Protein AF-A0A075AMU7-F1 (afdb_monomer)

Secondary structure (DSSP, 8-state):
-----------PPP-----------------HHHHHHTTS-GGGGGGGS--HHHHHHHHHHHHHHHHHH-----HHHHHHHHHHHHHHHHHHHHHHHSPP-S--SS-HHHHHHHHHHHHHHHHHHHHHHTS-HHHHHHHHHTT-TT-SSPPPP--SSS--S--HHHHHHH--HHHHHHHHHHHHHHHHH--HHHHHHHHHHHHHHHHHHTTT-GGG--SSTT--

Sequence (224 aa):
MFKRLKSKKKNEDTPSQEMDTKNTPLQISFNYDDFYRDQIVPTLHFLYQPHTLTVLLVMLLAFLYVAVYRSSVDPVDNIKTGLVASSIVLVFIGSLHLPNGPFIRPHPAFWRFVMALNVVYQLFLVFLLFQDKHHSRAWLGYIDSSLGVRLPERSYAEFCDFTYVNIKSQMDIFVVAHALGWFAKALIIRDYWFCWILSIMFELMEYSLQHHLPNFAECWWDHV

Organism: Rozella allomycis (strain CSF55) (NCBI:txid988480)

Mean predicted aligned error: 12.73 Å

Solvent-accessible surface area (backbone atoms only — not comparable to full-atom values): 13916 Å² total; per-residue (Å²): 136,92,82,90,86,90,84,91,86,90,88,85,83,87,86,86,89,79,88,80,91,67,92,68,81,84,74,76,71,74,52,64,72,58,66,55,57,75,69,55,57,79,90,53,50,75,77,76,52,87,56,63,70,62,53,49,52,54,50,51,52,52,49,51,49,50,65,72,73,58,84,74,87,51,68,66,62,51,50,54,49,52,53,52,51,53,50,51,51,50,24,51,52,25,28,72,69,48,72,86,64,98,58,57,78,96,41,50,56,59,49,19,33,54,51,22,48,48,52,55,51,50,55,50,50,58,55,50,71,79,45,53,76,70,58,50,29,52,53,43,32,75,79,39,83,88,42,51,68,89,73,86,84,51,62,51,50,62,70,66,59,99,39,73,69,41,54,58,68,68,64,48,70,63,57,53,50,49,54,53,49,50,50,52,48,48,70,71,69,70,43,70,68,60,51,50,54,52,51,54,50,50,54,53,47,33,66,70,40,23,88,81,39,50,62,46,30,47,65,58,96,86,66,123

pLDDT: mean 79.57, std 18.64, range [27.16, 96.25]

Structure (mmCIF, N/CA/C/O backbone):
data_AF-A0A075AMU7-F1
#
_entry.id   AF-A0A075AMU7-F1
#
loop_
_atom_site.group_PDB
_atom_site.id
_atom_site.type_symbol
_atom_site.label_atom_id
_atom_site.label_alt_id
_atom_site.label_comp_id
_atom_site.label_asym_id
_atom_site.label_entity_id
_atom_site.label_seq_id
_atom_site.pdbx_PDB_ins_code
_atom_site.Cartn_x
_atom_site.Cartn_y
_atom_site.Cartn_z
_atom_site.occupancy
_atom_site.B_iso_or_equiv
_atom_site.auth_seq_id
_atom_site.auth_comp_id
_atom_site.auth_asym_id
_atom_site.auth_atom_id
_atom_site.pdbx_PDB_model_num
ATOM 1 N N . MET A 1 1 ? -61.661 44.425 62.836 1.00 32.72 1 MET A N 1
ATOM 2 C CA . MET A 1 1 ? -62.741 43.473 62.503 1.00 32.72 1 MET A CA 1
ATOM 3 C C . MET A 1 1 ? -62.612 43.152 61.008 1.00 32.72 1 MET A C 1
ATOM 5 O O . MET A 1 1 ? -62.756 44.073 60.225 1.00 32.72 1 MET A O 1
ATOM 9 N N . PHE A 1 2 ? -62.258 41.894 60.671 1.00 32.75 2 PHE A N 1
ATOM 10 C CA . PHE A 1 2 ? -62.038 41.270 59.331 1.00 32.75 2 PHE A CA 1
ATOM 11 C C . PHE A 1 2 ? -60.908 41.809 58.422 1.00 32.75 2 PHE A C 1
ATOM 13 O O . PHE A 1 2 ? -60.590 42.983 58.466 1.00 32.75 2 PHE A O 1
ATOM 20 N N . LYS A 1 3 ? -60.342 41.068 57.452 1.00 34.09 3 LYS A N 1
ATOM 21 C CA . LYS A 1 3 ? -59.677 39.740 57.344 1.00 34.09 3 LYS A CA 1
ATOM 22 C C . LYS A 1 3 ? -59.130 39.666 55.888 1.00 34.09 3 LYS A C 1
ATOM 24 O O . LYS A 1 3 ? -59.904 39.787 54.955 1.00 34.09 3 LYS A O 1
ATOM 29 N N . ARG A 1 4 ? -57.810 39.480 55.726 1.00 34.19 4 ARG A N 1
ATOM 30 C CA . ARG A 1 4 ? -57.052 38.682 54.716 1.00 34.19 4 ARG A CA 1
ATOM 31 C C . ARG A 1 4 ? -57.569 38.406 53.263 1.00 34.19 4 ARG A C 1
ATOM 33 O O . ARG A 1 4 ? -58.554 37.706 53.093 1.00 34.19 4 ARG A O 1
ATOM 40 N N . LEU A 1 5 ? -56.645 38.673 52.308 1.00 38.25 5 LEU A N 1
ATOM 41 C CA . LEU A 1 5 ? -56.036 37.798 51.251 1.00 38.25 5 LEU A CA 1
ATOM 42 C C . LEU A 1 5 ? -56.517 37.778 49.767 1.00 38.25 5 LEU A C 1
ATOM 44 O O . LEU A 1 5 ? -57.541 37.200 49.439 1.00 38.25 5 LEU A O 1
ATOM 48 N N . LYS A 1 6 ? -55.611 38.285 48.895 1.00 40.12 6 LYS A N 1
ATOM 49 C CA . LYS A 1 6 ? -55.040 37.794 47.597 1.00 40.12 6 LYS A CA 1
ATOM 50 C C . LYS A 1 6 ? -55.811 36.783 46.713 1.00 40.12 6 LYS A C 1
ATOM 52 O O . LYS A 1 6 ? -56.094 35.690 47.186 1.00 40.12 6 LYS A O 1
ATOM 57 N N . SER A 1 7 ? -55.780 36.995 45.375 1.00 35.28 7 SER A N 1
ATOM 58 C CA . SER A 1 7 ? -54.933 36.231 44.403 1.00 35.28 7 SER A CA 1
ATOM 59 C C . SER A 1 7 ? -55.417 36.214 42.921 1.00 35.28 7 SER A C 1
ATOM 61 O O . SER A 1 7 ? -56.542 35.802 42.679 1.00 35.28 7 SER A O 1
ATOM 63 N N . LYS A 1 8 ? -54.453 36.405 41.978 1.00 35.91 8 LYS A N 1
ATOM 64 C CA . LYS A 1 8 ? -54.292 35.819 40.598 1.00 35.91 8 LYS A CA 1
ATOM 65 C C . LYS A 1 8 ? -55.236 36.306 39.463 1.00 35.91 8 LYS A C 1
ATOM 67 O O . LYS A 1 8 ? -56.401 36.519 39.719 1.00 35.91 8 LYS A O 1
ATOM 72 N N . LYS A 1 9 ? -54.847 36.435 38.175 1.00 32.22 9 LYS A N 1
ATOM 73 C CA . LYS A 1 9 ? -53.614 36.140 37.398 1.00 32.22 9 LYS A CA 1
ATOM 74 C C . LYS A 1 9 ? -53.659 36.866 36.022 1.00 32.22 9 LYS A C 1
ATOM 76 O O . LYS A 1 9 ? -54.729 37.084 35.478 1.00 32.22 9 LYS A O 1
ATOM 81 N N . LYS A 1 10 ? -52.454 37.143 35.515 1.00 34.50 10 LYS A N 1
ATOM 82 C CA . LYS A 1 10 ? -51.934 37.727 34.253 1.00 34.50 10 LYS A CA 1
ATOM 83 C C . LYS A 1 10 ? -52.355 37.029 32.932 1.00 34.50 10 LYS A C 1
ATOM 85 O O . LYS A 1 10 ? -52.308 35.800 32.908 1.00 34.50 10 LYS A O 1
ATOM 90 N N . ASN A 1 11 ? -52.598 37.773 31.840 1.00 28.27 11 ASN A N 1
ATOM 91 C CA . ASN A 1 11 ? -51.656 37.996 30.711 1.00 28.27 11 ASN A CA 1
ATOM 92 C C . ASN A 1 11 ? -52.318 38.771 29.546 1.00 28.27 11 ASN A C 1
ATOM 94 O O . ASN A 1 11 ? -53.409 38.412 29.121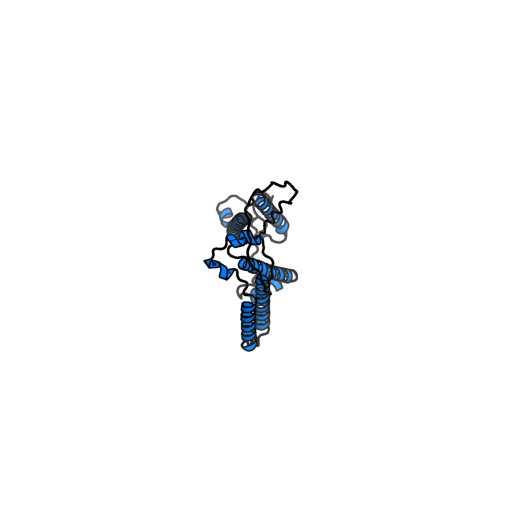 1.00 28.27 11 ASN A O 1
ATOM 98 N N . GLU A 1 12 ? -51.614 39.801 29.065 1.00 34.62 12 GLU A N 1
ATOM 99 C CA . GLU A 1 12 ? -51.978 40.762 28.011 1.00 34.62 12 GLU A CA 1
ATOM 100 C C . GLU A 1 12 ? -51.386 40.409 26.634 1.00 34.62 12 GLU A C 1
ATOM 102 O O . GLU A 1 12 ? -50.461 39.601 26.513 1.00 34.62 12 GLU A O 1
ATOM 107 N N . ASP A 1 13 ? -51.975 41.069 25.639 1.00 34.59 13 ASP A N 1
ATOM 108 C CA . ASP A 1 13 ? -51.902 40.940 24.186 1.00 34.59 13 ASP A CA 1
ATOM 109 C C . ASP A 1 13 ? -50.581 41.375 23.492 1.00 34.59 13 ASP A C 1
ATOM 111 O O . ASP A 1 13 ? -49.732 42.074 24.040 1.00 34.59 13 ASP A O 1
ATOM 115 N N . THR A 1 14 ? -50.454 40.931 22.233 1.00 34.25 14 THR A N 1
ATOM 116 C CA . THR A 1 14 ? -49.518 41.293 21.124 1.00 34.25 14 THR A CA 1
ATOM 117 C C . THR A 1 14 ? -49.637 42.808 20.763 1.00 34.25 14 THR A C 1
ATOM 119 O O . THR A 1 14 ? -50.644 43.365 21.198 1.00 34.25 14 THR A O 1
ATOM 122 N N . PRO A 1 15 ? -48.789 43.525 19.950 1.00 44.84 15 PRO A N 1
ATOM 123 C CA . PRO A 1 15 ? -48.066 43.090 18.730 1.00 44.84 15 PRO A CA 1
ATOM 124 C C . PRO A 1 15 ? -46.778 43.890 18.320 1.00 44.84 15 PRO A C 1
ATOM 126 O O . PRO A 1 15 ? -46.204 44.638 19.103 1.00 44.84 15 PRO A O 1
ATOM 129 N N . SER A 1 16 ? -46.380 43.746 17.040 1.00 27.16 16 SER A N 1
ATOM 130 C CA . SER A 1 16 ? -45.406 44.506 16.209 1.00 27.16 16 SER A CA 1
ATOM 131 C C . SER A 1 16 ? -43.902 44.235 16.390 1.00 27.16 16 SER A C 1
ATOM 133 O O . SER A 1 16 ? -43.256 44.767 17.284 1.00 27.16 16 SER A O 1
ATOM 135 N N . GLN A 1 17 ? -43.328 43.446 15.468 1.00 31.94 17 GLN A N 1
ATOM 136 C CA . GLN A 1 17 ? -41.878 43.328 15.280 1.00 31.94 17 GLN A CA 1
ATOM 137 C C . GLN A 1 17 ? -41.365 44.446 14.363 1.00 31.94 17 GLN A C 1
ATOM 139 O O . GLN A 1 17 ? -41.718 44.523 13.188 1.00 31.94 17 GLN A O 1
ATOM 144 N N . GLU A 1 18 ? -40.525 45.296 14.939 1.00 32.56 18 GLU A N 1
ATOM 145 C CA . GLU A 1 18 ? -39.712 46.320 14.292 1.00 32.56 18 GLU A CA 1
ATOM 146 C C . GLU A 1 18 ? -38.431 45.668 13.729 1.00 32.56 18 GLU A C 1
ATOM 148 O O . GLU A 1 18 ? -37.785 44.862 14.401 1.00 32.56 18 GLU A O 1
ATOM 153 N N . MET A 1 19 ? -38.087 45.964 12.472 1.00 37.22 19 MET A N 1
ATOM 154 C CA . MET A 1 19 ? -36.905 45.422 11.792 1.00 37.22 19 MET A CA 1
ATOM 155 C C . MET A 1 19 ? -35.667 46.251 12.167 1.00 37.22 19 MET A C 1
ATOM 157 O O . MET A 1 19 ? -35.407 47.284 11.555 1.00 37.22 19 MET A O 1
ATOM 161 N N . ASP A 1 20 ? -34.906 45.800 13.171 1.00 35.00 20 ASP A N 1
ATOM 162 C CA . ASP A 1 20 ? -33.619 46.401 13.559 1.00 35.00 20 ASP A CA 1
ATOM 163 C C . ASP A 1 20 ? -32.488 45.879 12.656 1.00 35.00 20 ASP A C 1
ATOM 165 O O . ASP A 1 20 ? -31.973 44.768 12.808 1.00 35.00 20 ASP A O 1
ATOM 169 N N . THR A 1 21 ? -32.098 46.695 11.679 1.00 43.38 21 THR A N 1
ATOM 170 C CA . THR A 1 21 ? -30.878 46.515 10.888 1.00 43.38 21 THR A CA 1
ATOM 171 C C . THR A 1 21 ? -29.651 46.870 11.728 1.00 43.38 21 THR A C 1
ATOM 173 O O . THR A 1 21 ? -29.109 47.972 11.613 1.00 43.38 21 THR A O 1
ATOM 176 N N . LYS A 1 22 ? -29.172 45.927 12.547 1.00 38.97 22 LYS A N 1
ATOM 177 C CA . LYS A 1 22 ? -27.852 46.007 13.189 1.00 38.97 22 LYS A CA 1
ATOM 178 C C . LYS A 1 22 ? -27.093 44.686 13.090 1.00 38.97 22 LYS A C 1
ATOM 180 O O . LYS A 1 22 ? -27.358 43.735 13.815 1.00 38.97 22 LYS A O 1
ATOM 185 N N . ASN A 1 23 ? -26.113 44.678 12.184 1.00 47.03 23 ASN A N 1
ATOM 186 C CA . ASN A 1 23 ? -24.828 43.970 12.256 1.00 47.03 23 ASN A CA 1
ATOM 187 C C . ASN A 1 23 ? -24.802 42.656 13.052 1.00 47.03 23 ASN A C 1
ATOM 189 O O . ASN A 1 23 ? -24.008 42.502 13.980 1.00 47.03 23 ASN A O 1
ATOM 193 N N . THR A 1 24 ? -25.612 41.679 12.655 1.00 39.12 24 THR A N 1
ATOM 194 C CA . THR A 1 24 ? -25.332 40.292 13.029 1.00 39.12 24 THR A CA 1
ATOM 195 C C . THR A 1 24 ? -24.385 39.753 11.962 1.00 39.12 24 THR A C 1
ATOM 197 O O . THR A 1 24 ? -24.774 39.737 10.791 1.00 39.12 24 THR A O 1
ATOM 200 N N . PRO A 1 25 ? -23.135 39.364 12.283 1.00 39.62 25 PRO A N 1
ATOM 201 C CA . PRO A 1 25 ? -22.338 38.645 11.308 1.00 39.62 25 PRO A CA 1
ATOM 202 C C . PRO A 1 25 ? -23.147 37.402 10.960 1.00 39.62 25 PRO A C 1
ATOM 204 O O . PRO A 1 25 ? -23.546 36.652 11.854 1.00 39.62 25 PRO A O 1
ATOM 207 N N . LEU A 1 26 ? -23.440 37.227 9.674 1.00 45.97 26 LEU A N 1
ATOM 208 C CA . LEU A 1 26 ? -24.007 36.005 9.134 1.00 45.97 26 LEU A CA 1
ATOM 209 C C . LEU A 1 26 ? -22.943 34.918 9.323 1.00 45.97 26 LEU A C 1
ATOM 211 O O . LEU A 1 26 ? -22.203 34.574 8.406 1.00 45.97 26 LEU A O 1
ATOM 215 N N . GLN A 1 27 ? -22.804 34.434 10.555 1.00 45.12 27 GLN A N 1
ATOM 216 C CA . GLN A 1 27 ? -22.050 33.244 10.878 1.00 45.12 27 GLN A CA 1
ATOM 217 C C . GLN A 1 27 ? -22.882 32.097 10.316 1.00 45.12 27 GLN A C 1
ATOM 219 O O . GLN A 1 27 ? -23.589 31.402 11.044 1.00 45.12 27 GLN A O 1
ATOM 224 N N . ILE A 1 28 ? -22.803 31.904 8.996 1.00 50.16 28 ILE A N 1
ATOM 225 C CA . ILE A 1 28 ? -22.964 30.582 8.406 1.00 50.16 28 ILE A CA 1
ATOM 226 C C . ILE A 1 28 ? -21.772 29.788 8.941 1.00 50.16 28 ILE A C 1
ATOM 228 O O . ILE A 1 28 ? -20.769 29.564 8.270 1.00 50.16 28 ILE A O 1
ATOM 232 N N . SER A 1 29 ? -21.870 29.404 10.210 1.00 48.69 29 SER A N 1
ATOM 233 C CA . SER A 1 29 ? -21.248 28.201 10.711 1.00 48.69 29 SER A CA 1
ATOM 234 C C . SER A 1 29 ? -21.904 27.091 9.904 1.00 48.69 29 SER A C 1
ATOM 236 O O . SER A 1 29 ? -22.958 26.572 10.269 1.00 48.69 29 SER A O 1
ATOM 238 N N . PHE A 1 30 ? -21.355 26.809 8.721 1.00 54.12 30 PHE A N 1
ATOM 239 C CA . PHE A 1 30 ? -21.656 25.573 8.026 1.00 54.12 30 PHE A CA 1
ATOM 240 C C . PHE A 1 30 ? -21.009 24.496 8.881 1.00 54.12 30 PHE A C 1
ATOM 242 O O . PHE A 1 30 ? -19.832 24.168 8.728 1.00 54.12 30 PHE A O 1
ATOM 249 N N . ASN A 1 31 ? -21.751 24.057 9.891 1.00 51.19 31 ASN A N 1
ATOM 250 C CA . ASN A 1 31 ? -21.307 23.036 10.804 1.00 51.19 31 ASN A CA 1
ATOM 251 C C . ASN A 1 31 ? -21.291 21.747 9.983 1.00 51.19 31 ASN A C 1
ATOM 253 O O . ASN A 1 31 ? -22.330 21.135 9.743 1.00 51.19 31 ASN A O 1
ATOM 257 N N . TYR A 1 32 ? -20.118 21.428 9.433 1.00 53.12 32 TYR A N 1
ATOM 258 C CA . TYR A 1 32 ? -19.899 20.312 8.517 1.00 53.12 32 TYR A CA 1
ATOM 259 C C . TYR A 1 32 ? -20.522 19.031 9.083 1.00 53.12 32 TYR A C 1
ATOM 261 O O . TYR A 1 32 ? -21.227 18.318 8.378 1.00 53.12 32 TYR A O 1
ATOM 269 N N . ASP A 1 33 ? -20.370 18.814 10.388 1.00 56.78 33 ASP A N 1
ATOM 270 C CA . ASP A 1 33 ? -20.920 17.666 11.103 1.00 56.78 33 ASP A CA 1
ATOM 271 C C . ASP A 1 33 ? -22.458 17.567 11.054 1.00 56.78 33 ASP A C 1
ATOM 273 O O . ASP A 1 33 ? -22.988 16.457 11.010 1.00 56.78 33 ASP A O 1
ATOM 277 N N . ASP A 1 34 ? -23.181 18.690 11.002 1.00 57.12 34 ASP A N 1
ATOM 278 C CA . ASP A 1 34 ? -24.653 18.724 10.986 1.00 57.12 34 ASP A CA 1
ATOM 279 C C . ASP A 1 34 ? -25.207 18.392 9.589 1.00 57.12 34 ASP A C 1
ATOM 281 O O . ASP A 1 34 ? -26.098 17.556 9.445 1.00 57.12 34 ASP A O 1
ATOM 285 N N . PHE A 1 35 ? -24.591 18.936 8.531 1.00 60.78 35 PHE A N 1
ATOM 286 C CA . PHE A 1 35 ? -24.976 18.646 7.143 1.00 60.78 35 PHE A CA 1
ATOM 287 C C . PHE A 1 35 ? -24.799 17.161 6.774 1.00 60.78 35 PHE A C 1
ATOM 289 O O . PHE A 1 35 ? -25.584 16.605 6.005 1.00 60.78 35 PHE A O 1
ATOM 296 N N . TYR A 1 36 ? -23.776 16.495 7.323 1.00 58.59 36 TYR A N 1
ATOM 297 C CA . TYR A 1 36 ? -23.569 15.060 7.099 1.00 58.59 36 TYR A CA 1
ATOM 298 C C . TYR A 1 36 ? -24.488 14.182 7.939 1.00 58.59 36 TYR A C 1
ATOM 300 O O . TYR A 1 36 ? -24.916 13.132 7.454 1.00 58.59 36 TYR A O 1
ATOM 308 N N . ARG A 1 37 ? -24.812 14.596 9.170 1.00 55.97 37 ARG A N 1
ATOM 309 C CA . ARG A 1 37 ? -25.730 13.864 10.048 1.00 55.97 37 ARG A CA 1
ATOM 310 C C . ARG A 1 37 ? -27.124 13.743 9.422 1.00 55.97 37 ARG A C 1
ATOM 312 O O . ARG A 1 37 ? -27.711 12.665 9.496 1.00 55.97 37 ARG A O 1
ATOM 319 N N . ASP A 1 38 ? -27.584 14.781 8.724 1.00 55.72 38 ASP A N 1
ATOM 320 C CA . ASP A 1 38 ? -28.877 14.798 8.024 1.00 55.72 38 ASP A CA 1
ATOM 321 C C . ASP A 1 38 ? -28.956 13.849 6.810 1.00 55.72 38 ASP A C 1
ATOM 323 O O . ASP A 1 38 ? -30.051 13.472 6.390 1.00 55.72 38 ASP A O 1
ATOM 327 N N . GLN A 1 39 ? -27.822 13.405 6.246 1.00 60.38 39 GLN A N 1
ATOM 328 C CA . GLN A 1 39 ? -27.802 12.468 5.108 1.00 60.38 39 GLN A CA 1
ATOM 329 C C . GLN A 1 39 ? -27.737 10.985 5.504 1.00 60.38 39 GLN A C 1
ATOM 331 O O . GLN A 1 39 ? -27.824 10.114 4.630 1.00 60.38 39 GLN A O 1
ATOM 336 N N . ILE A 1 40 ? -27.551 10.664 6.788 1.00 63.00 40 ILE A N 1
ATOM 337 C CA . ILE A 1 40 ? -27.426 9.273 7.235 1.00 63.00 40 ILE A CA 1
ATOM 338 C C . ILE A 1 40 ? -28.822 8.660 7.330 1.00 63.00 40 ILE A C 1
ATOM 340 O O . ILE A 1 40 ? -29.663 9.089 8.117 1.00 63.00 40 ILE A O 1
ATOM 344 N N . VAL A 1 41 ? -29.063 7.614 6.537 1.00 69.62 41 VAL A N 1
ATOM 345 C CA . VAL A 1 41 ? -30.320 6.859 6.569 1.00 69.62 41 VAL A CA 1
ATOM 346 C C . VAL A 1 41 ? -30.551 6.347 8.002 1.00 69.62 41 VAL A C 1
ATOM 348 O O . VAL A 1 41 ? -29.650 5.708 8.553 1.00 69.62 41 VAL A O 1
ATOM 351 N N . PRO A 1 42 ? -31.726 6.573 8.624 1.00 69.81 42 PRO A N 1
ATOM 352 C CA . PRO A 1 42 ? -31.952 6.248 10.036 1.00 69.81 42 PRO A CA 1
ATOM 353 C C . PRO A 1 42 ? -31.695 4.773 10.384 1.00 69.81 42 PRO A C 1
ATOM 355 O O . PRO A 1 42 ? -31.306 4.454 11.505 1.00 69.81 42 PRO A O 1
ATOM 358 N N . THR A 1 43 ? -31.840 3.871 9.410 1.00 71.81 43 THR A N 1
ATOM 359 C CA . THR A 1 43 ? -31.547 2.435 9.539 1.00 71.81 43 THR A CA 1
ATOM 360 C C . THR A 1 43 ? -30.063 2.120 9.753 1.00 71.81 43 THR A C 1
ATOM 362 O O . THR A 1 43 ? -29.744 1.063 10.288 1.00 71.81 43 THR A O 1
ATOM 365 N N . LEU A 1 44 ? -29.152 3.022 9.373 1.00 71.38 44 LEU A N 1
ATOM 366 C CA . LEU A 1 44 ? -27.701 2.859 9.502 1.00 71.38 44 LEU A CA 1
ATOM 367 C C . LEU A 1 44 ? -27.113 3.646 10.681 1.00 71.38 44 LEU A C 1
ATOM 369 O O . LEU A 1 44 ? -25.918 3.540 10.933 1.00 71.38 44 LEU A O 1
ATOM 373 N N . HIS A 1 45 ? -27.924 4.395 11.436 1.00 73.25 45 HIS A N 1
ATOM 374 C CA . HIS A 1 45 ? -27.459 5.239 12.544 1.00 73.25 45 HIS A CA 1
ATOM 375 C C . HIS A 1 45 ? -26.645 4.466 13.599 1.00 73.25 45 HIS A C 1
ATOM 377 O O . HIS A 1 45 ? -25.701 5.009 14.170 1.00 73.25 45 HIS A O 1
ATOM 383 N N . PHE A 1 46 ? -26.955 3.184 13.820 1.00 73.25 46 PHE A N 1
ATOM 384 C CA . PHE A 1 46 ? -26.208 2.332 14.748 1.00 73.25 46 PHE A CA 1
ATOM 385 C C . PHE A 1 46 ? -24.734 2.134 14.342 1.00 73.25 46 PHE A C 1
ATOM 387 O O . PHE A 1 46 ? -23.890 1.985 15.216 1.00 73.25 46 PHE A O 1
ATOM 394 N N . LEU A 1 47 ? -24.404 2.175 13.042 1.00 67.75 47 LEU A N 1
ATOM 395 C CA . LEU A 1 47 ? -23.026 2.020 12.548 1.00 67.75 47 LEU A CA 1
ATOM 396 C C . LEU A 1 47 ? -22.152 3.243 12.847 1.00 67.75 47 LEU A C 1
ATOM 398 O O . LEU A 1 47 ? -20.934 3.118 12.952 1.00 67.75 47 LEU A O 1
ATOM 402 N N . TYR A 1 48 ? -22.776 4.411 13.014 1.00 69.62 48 TYR A N 1
ATOM 403 C CA . TYR A 1 48 ? -22.096 5.679 13.278 1.00 69.62 48 TYR A CA 1
ATOM 404 C C . TYR A 1 48 ? -21.925 5.963 14.778 1.00 69.62 48 TYR A C 1
ATOM 406 O O . TYR A 1 48 ? -21.309 6.965 15.146 1.00 69.62 48 TYR A O 1
ATOM 414 N N . GLN A 1 49 ? -22.447 5.100 15.657 1.00 76.31 49 GLN A N 1
ATOM 415 C CA . GLN A 1 49 ? -22.254 5.228 17.098 1.00 76.31 49 GLN A CA 1
ATOM 416 C C . GLN A 1 49 ? -20.863 4.708 17.504 1.00 76.31 49 GLN A C 1
ATOM 418 O O . GLN A 1 49 ? -20.478 3.595 17.134 1.00 76.31 49 GLN A O 1
ATOM 423 N N . PRO A 1 50 ? -20.073 5.487 18.265 1.00 77.62 50 PRO A N 1
ATOM 424 C CA . PRO A 1 50 ? -18.739 5.072 18.670 1.00 77.62 50 PRO A CA 1
ATOM 425 C C . PRO A 1 50 ? -18.819 3.993 19.756 1.00 77.62 50 PRO A C 1
ATOM 427 O O . PRO A 1 50 ? -19.113 4.260 20.917 1.00 77.62 50 PRO A O 1
ATOM 430 N N . HIS A 1 51 ? -18.481 2.762 19.388 1.00 82.25 51 HIS A N 1
ATOM 431 C CA . HIS A 1 51 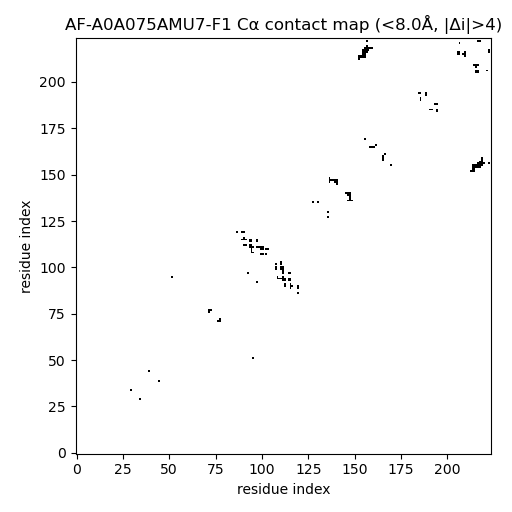? -18.446 1.609 20.291 1.00 82.25 51 HIS A CA 1
ATOM 432 C C . HIS A 1 51 ? -17.040 1.332 20.867 1.00 82.25 51 HIS A C 1
ATOM 434 O O . HIS A 1 51 ? -16.699 0.193 21.186 1.00 82.25 51 HIS A O 1
ATOM 440 N N . THR A 1 52 ? -16.214 2.371 21.027 1.00 83.69 52 THR A N 1
ATOM 441 C CA . THR A 1 52 ? -14.769 2.286 21.334 1.00 83.69 52 THR A CA 1
ATOM 442 C C . THR A 1 52 ? -14.432 1.371 22.515 1.00 83.69 52 THR A C 1
ATOM 444 O O . THR A 1 52 ? -13.578 0.498 22.381 1.00 83.69 52 THR A O 1
ATOM 447 N N . LEU A 1 53 ? -15.135 1.510 23.645 1.00 84.81 53 LEU A N 1
ATOM 448 C CA . LEU A 1 53 ? -14.904 0.702 24.850 1.00 84.81 53 LEU A CA 1
ATOM 449 C C . LEU A 1 53 ? -15.179 -0.790 24.612 1.00 84.81 53 LEU A C 1
ATOM 451 O O . LEU A 1 53 ? -14.391 -1.643 25.014 1.00 84.81 53 LEU A O 1
ATOM 455 N N . THR A 1 54 ? -16.295 -1.106 23.950 1.00 85.44 54 THR A N 1
ATOM 456 C CA . THR A 1 54 ? -16.685 -2.502 23.700 1.00 85.44 54 THR A CA 1
ATOM 457 C C . THR A 1 54 ? -15.699 -3.190 22.767 1.00 85.44 54 THR A C 1
ATOM 459 O O . THR A 1 54 ? -15.295 -4.321 23.026 1.00 85.44 54 THR A O 1
ATOM 462 N N . VAL A 1 55 ? -15.240 -2.487 21.728 1.00 84.12 55 VAL A N 1
ATOM 463 C CA . VAL A 1 55 ? -14.304 -3.064 20.767 1.00 84.12 55 VAL A CA 1
ATOM 464 C C . VAL A 1 55 ? -12.903 -3.194 21.375 1.00 84.12 55 VAL A C 1
ATOM 466 O O . VAL A 1 55 ? -12.246 -4.208 21.158 1.00 84.12 55 VAL A O 1
ATOM 469 N N . LEU A 1 56 ? -12.479 -2.247 22.221 1.00 86.44 56 LEU A N 1
ATOM 470 C CA . LEU A 1 56 ? -11.235 -2.364 22.989 1.00 86.44 56 LEU A CA 1
ATOM 471 C C . LEU A 1 56 ? -11.247 -3.593 23.911 1.00 86.44 56 LEU A C 1
ATOM 473 O O . LEU A 1 56 ? -10.262 -4.326 23.963 1.00 86.44 56 LEU A O 1
ATOM 477 N N . LEU A 1 57 ? -12.357 -3.838 24.613 1.00 89.38 57 LEU A N 1
ATOM 478 C CA . LEU A 1 57 ? -12.497 -4.992 25.502 1.00 89.38 57 LEU A CA 1
ATOM 479 C C . LEU A 1 57 ? -12.429 -6.312 24.725 1.00 89.38 57 LEU A C 1
ATOM 481 O O . LEU A 1 57 ? -11.685 -7.208 25.115 1.00 89.38 57 LEU A O 1
ATOM 485 N N . VAL A 1 58 ? -13.149 -6.418 23.603 1.00 90.06 58 VAL A N 1
ATOM 486 C CA . VAL A 1 58 ? -13.096 -7.603 22.729 1.00 90.06 58 VAL A CA 1
ATOM 487 C C . VAL A 1 58 ? -11.680 -7.831 22.202 1.00 90.06 58 VAL A C 1
ATOM 489 O O . VAL A 1 58 ? -11.183 -8.955 22.248 1.00 90.06 58 VAL A O 1
ATOM 492 N N . MET A 1 59 ? -11.005 -6.769 21.757 1.00 88.31 59 MET A N 1
ATOM 493 C CA . MET A 1 59 ? -9.627 -6.843 21.279 1.00 88.31 59 MET A CA 1
ATOM 494 C C . MET A 1 59 ? -8.678 -7.329 22.385 1.00 88.31 59 MET A C 1
ATOM 496 O O . MET A 1 59 ? -7.882 -8.236 22.154 1.00 88.31 59 MET A O 1
ATOM 500 N N . LEU A 1 60 ? -8.781 -6.778 23.597 1.00 89.56 60 LEU A N 1
ATOM 501 C CA . LEU A 1 60 ? -7.936 -7.163 24.728 1.00 89.56 60 LEU A CA 1
ATOM 502 C C . LEU A 1 60 ? -8.153 -8.628 25.132 1.00 89.56 60 LEU A C 1
ATOM 504 O O . LEU A 1 60 ? -7.181 -9.347 25.355 1.00 89.56 60 LEU A O 1
ATOM 508 N N . LEU A 1 61 ? -9.404 -9.097 25.158 1.00 92.56 61 LEU A N 1
ATOM 509 C CA . LEU A 1 61 ? -9.715 -10.506 25.406 1.00 92.56 61 LEU A CA 1
ATOM 510 C C . LEU A 1 61 ? -9.159 -11.423 24.308 1.00 92.56 61 LEU A C 1
ATOM 512 O O . LEU A 1 61 ? -8.608 -12.475 24.625 1.00 92.56 61 LEU A O 1
ATOM 516 N N . ALA A 1 62 ? -9.248 -11.022 23.037 1.00 89.00 62 ALA A N 1
ATOM 517 C CA . ALA A 1 62 ? -8.669 -11.775 21.926 1.00 89.00 62 ALA A CA 1
ATOM 518 C C . ALA A 1 62 ? -7.136 -11.871 22.037 1.00 89.00 62 ALA A C 1
ATOM 520 O O . ALA A 1 62 ? -6.573 -12.946 21.829 1.00 89.00 62 ALA A O 1
ATOM 521 N N . PHE A 1 63 ? -6.457 -10.789 22.432 1.00 87.94 63 PHE A N 1
ATOM 522 C CA . PHE A 1 63 ? -5.012 -10.813 22.678 1.00 87.94 63 PHE A CA 1
ATOM 523 C C . PHE A 1 63 ? -4.630 -11.690 23.864 1.00 87.94 63 PHE A C 1
ATOM 525 O O . PHE A 1 63 ? -3.689 -12.469 23.748 1.00 87.94 63 PHE A O 1
ATOM 532 N N . LEU A 1 64 ? -5.363 -11.607 24.978 1.00 90.38 64 LEU A N 1
ATOM 533 C CA . LEU A 1 64 ? -5.139 -12.482 26.130 1.00 90.38 64 LEU A CA 1
ATOM 534 C C . LEU A 1 64 ? -5.339 -13.954 25.760 1.00 90.38 64 LEU A C 1
ATOM 536 O O . LEU A 1 64 ? -4.534 -14.793 26.151 1.00 90.38 64 LEU A O 1
ATOM 540 N N . TYR A 1 65 ? -6.367 -14.262 24.965 1.00 91.44 65 TYR A N 1
ATOM 541 C CA . TYR A 1 65 ? -6.588 -15.608 24.450 1.00 91.44 65 TYR A CA 1
ATOM 542 C C . TYR A 1 65 ? -5.381 -16.092 23.637 1.00 91.44 65 TYR A C 1
ATOM 544 O O . TYR A 1 65 ? -4.801 -17.129 23.951 1.00 91.44 65 TYR A O 1
ATOM 552 N N . VAL A 1 66 ? -4.933 -15.323 22.641 1.00 88.88 66 VAL A N 1
ATOM 553 C CA . VAL A 1 66 ? -3.764 -15.713 21.838 1.00 88.88 66 VAL A CA 1
ATOM 554 C C . VAL A 1 66 ? -2.511 -15.834 22.709 1.00 88.88 66 VAL A C 1
ATOM 556 O O . VAL A 1 66 ? -1.769 -16.795 22.552 1.00 88.88 66 VAL A O 1
ATOM 559 N N . ALA A 1 67 ? -2.288 -14.922 23.657 1.00 87.44 67 ALA A N 1
ATOM 560 C CA . ALA A 1 67 ? -1.112 -14.937 24.525 1.00 87.44 67 ALA A CA 1
ATOM 561 C C . ALA A 1 67 ? -1.053 -16.157 25.462 1.00 87.44 67 ALA A C 1
ATOM 563 O O . ALA A 1 67 ? 0.036 -16.650 25.739 1.00 87.44 67 ALA A O 1
ATOM 564 N N . VAL A 1 68 ? -2.199 -16.647 25.947 1.00 90.00 68 VAL A N 1
ATOM 565 C CA . VAL A 1 68 ? -2.261 -17.789 26.878 1.00 90.00 68 VAL A CA 1
ATOM 566 C C . VAL A 1 68 ? -2.252 -19.131 26.146 1.00 90.00 68 VAL A C 1
ATOM 568 O O . VAL A 1 68 ? -1.635 -20.081 26.622 1.00 90.00 68 VAL A O 1
ATOM 571 N N . TYR A 1 69 ? -2.932 -19.230 25.002 1.00 90.00 69 TYR A N 1
ATOM 572 C CA . TYR A 1 69 ? -3.107 -20.505 24.295 1.00 90.00 69 TYR A CA 1
ATOM 573 C C . TYR A 1 69 ? -2.044 -20.775 23.228 1.00 90.00 69 TYR A C 1
ATOM 575 O O . TYR A 1 69 ? -1.915 -21.907 22.761 1.00 90.00 69 TYR A O 1
ATOM 583 N N . ARG A 1 70 ? -1.271 -19.765 22.825 1.00 86.88 70 ARG A N 1
ATOM 584 C CA . ARG A 1 70 ? -0.183 -19.947 21.869 1.00 86.88 70 ARG A CA 1
ATOM 585 C C . ARG A 1 70 ? 1.085 -20.421 22.577 1.00 86.88 70 ARG A C 1
ATOM 587 O O . ARG A 1 70 ? 1.711 -19.668 23.314 1.00 86.88 70 ARG A O 1
ATOM 594 N N . SER A 1 71 ? 1.522 -21.633 22.258 1.00 82.88 71 SER A N 1
ATOM 595 C CA . SER A 1 71 ? 2.820 -22.174 22.671 1.00 82.88 71 SER A CA 1
ATOM 596 C C . SER A 1 71 ? 3.678 -22.495 21.442 1.00 82.88 71 SER A C 1
ATOM 598 O O . SER A 1 71 ? 3.681 -23.629 20.961 1.00 82.88 71 SER A O 1
ATOM 600 N N . SER A 1 72 ? 4.388 -21.501 20.902 1.00 81.50 72 SER A N 1
ATOM 601 C CA . SER A 1 72 ? 5.349 -21.692 19.804 1.00 81.50 72 SER A CA 1
ATOM 602 C C . SER A 1 72 ? 6.788 -21.664 20.322 1.00 81.50 72 SER A C 1
ATOM 604 O O . SER A 1 72 ? 7.223 -20.702 20.954 1.00 81.50 72 SER A O 1
ATOM 606 N N . VAL A 1 73 ? 7.535 -22.736 20.043 1.00 82.38 73 VAL A N 1
ATOM 607 C CA . VAL A 1 73 ? 8.960 -22.865 20.406 1.00 82.38 73 VAL A CA 1
ATOM 608 C C . VAL A 1 73 ? 9.863 -22.202 19.358 1.00 82.38 73 VAL A C 1
ATOM 610 O O . VAL A 1 73 ? 10.962 -21.765 19.683 1.00 82.38 73 VAL A O 1
ATOM 613 N N . ASP A 1 74 ? 9.393 -22.090 18.112 1.00 91.50 74 ASP A N 1
ATOM 614 C CA . ASP A 1 74 ? 10.151 -21.500 17.009 1.00 91.50 74 ASP A CA 1
ATOM 615 C C . ASP A 1 74 ? 10.262 -19.962 17.139 1.00 91.50 74 ASP A C 1
ATOM 617 O O . ASP A 1 74 ? 9.239 -19.265 17.149 1.00 91.50 74 ASP A O 1
ATOM 621 N N . PRO A 1 75 ? 11.486 -19.397 17.203 1.00 89.25 75 PRO A N 1
ATOM 622 C CA . PRO A 1 75 ? 11.694 -17.952 17.252 1.00 89.25 75 PRO A CA 1
ATOM 623 C C . PRO A 1 75 ? 11.121 -17.200 16.045 1.00 89.25 75 PRO A C 1
ATOM 625 O O . PRO A 1 75 ? 10.646 -16.074 16.202 1.00 89.25 75 PRO A O 1
ATOM 628 N N . VAL A 1 76 ? 11.145 -17.797 14.848 1.00 88.06 76 VAL A N 1
ATOM 629 C CA . VAL A 1 76 ? 10.678 -17.126 13.624 1.00 88.06 76 VAL A CA 1
ATOM 630 C C . VAL A 1 76 ? 9.162 -16.944 13.663 1.00 88.06 76 VAL A C 1
ATOM 632 O O . VAL A 1 76 ? 8.660 -15.846 13.420 1.00 88.06 76 VAL A O 1
ATOM 635 N N . ASP A 1 77 ? 8.431 -17.992 14.025 1.00 88.75 77 ASP A N 1
ATOM 636 C CA . ASP A 1 77 ? 6.982 -17.951 14.215 1.00 88.75 77 ASP A CA 1
ATOM 637 C C . ASP A 1 77 ? 6.551 -16.958 15.322 1.00 88.75 77 ASP A C 1
ATOM 639 O O . ASP A 1 77 ? 5.581 -16.206 15.159 1.00 88.75 77 ASP A O 1
ATOM 643 N N . ASN A 1 78 ? 7.331 -16.864 16.409 1.00 90.81 78 ASN A N 1
ATOM 644 C CA . ASN A 1 78 ? 7.133 -15.862 17.464 1.00 90.81 78 ASN A CA 1
ATOM 645 C C . ASN A 1 78 ? 7.256 -14.424 16.932 1.00 90.81 78 ASN A C 1
ATOM 647 O O . ASN A 1 78 ? 6.388 -13.588 17.199 1.00 90.81 78 ASN A O 1
ATOM 651 N N . ILE A 1 79 ? 8.294 -14.140 16.137 1.00 90.25 79 ILE A N 1
ATOM 652 C CA . ILE A 1 79 ? 8.508 -12.818 15.529 1.00 90.25 79 ILE A CA 1
ATOM 653 C C . ILE A 1 79 ? 7.385 -12.483 14.543 1.00 90.25 79 ILE A C 1
ATOM 655 O O . ILE A 1 79 ? 6.808 -11.397 14.626 1.00 90.25 79 ILE A O 1
ATOM 659 N N . LYS A 1 80 ? 7.027 -13.414 13.645 1.00 89.12 80 LYS A N 1
ATOM 660 C CA . LYS A 1 80 ? 5.939 -13.221 12.668 1.00 89.12 80 LYS A CA 1
ATOM 661 C C . LYS A 1 80 ? 4.636 -12.848 13.361 1.00 89.12 80 LYS A C 1
ATOM 663 O O . LYS A 1 80 ? 3.967 -11.894 12.972 1.00 89.12 80 LYS A O 1
ATOM 668 N N . THR A 1 81 ? 4.306 -13.567 14.425 1.00 89.94 81 THR A N 1
ATOM 669 C CA . THR A 1 81 ? 3.064 -13.331 15.158 1.00 89.94 81 THR A CA 1
ATOM 670 C C . THR A 1 81 ? 3.097 -12.021 15.919 1.00 89.94 81 THR A C 1
ATOM 672 O O . THR A 1 81 ? 2.104 -11.303 15.896 1.00 89.94 81 THR A O 1
ATOM 675 N N . GLY A 1 82 ? 4.231 -11.662 16.528 1.00 91.31 82 GLY A N 1
ATOM 676 C CA . GLY A 1 82 ? 4.411 -10.355 17.158 1.00 91.31 82 GLY A CA 1
ATOM 677 C C . GLY A 1 82 ? 4.238 -9.193 16.172 1.00 91.31 82 GLY A C 1
ATOM 678 O O . GLY A 1 82 ? 3.540 -8.223 16.473 1.00 91.31 82 GLY A O 1
ATOM 679 N N . LEU A 1 83 ? 4.806 -9.307 14.968 1.00 92.06 83 LEU A N 1
ATOM 680 C CA . LEU A 1 83 ? 4.666 -8.307 13.901 1.00 92.06 83 LEU A CA 1
ATOM 681 C C . LEU A 1 83 ? 3.222 -8.195 13.389 1.00 92.06 83 LEU A C 1
ATOM 683 O O . LEU A 1 83 ? 2.707 -7.087 13.240 1.00 92.06 83 LEU A O 1
ATOM 687 N N . VAL A 1 84 ? 2.537 -9.321 13.170 1.00 90.94 84 VAL A N 1
ATOM 688 C CA . VAL A 1 84 ? 1.125 -9.321 12.748 1.00 90.94 84 VAL A CA 1
ATOM 689 C C . VAL A 1 84 ? 0.231 -8.747 13.850 1.00 90.94 84 VAL A C 1
ATOM 691 O O . VAL A 1 84 ? -0.586 -7.868 13.583 1.00 90.94 84 VAL A O 1
ATOM 694 N N . ALA A 1 85 ? 0.421 -9.180 15.097 1.00 92.00 85 ALA A N 1
ATOM 695 C CA . ALA A 1 85 ? -0.311 -8.693 16.262 1.00 92.00 85 ALA A CA 1
ATOM 696 C C . ALA A 1 85 ? -0.167 -7.176 16.443 1.00 92.00 85 ALA A C 1
ATOM 698 O O . ALA A 1 85 ? -1.169 -6.467 16.534 1.00 92.00 85 ALA A O 1
ATOM 699 N N . SER A 1 86 ? 1.069 -6.670 16.455 1.00 92.88 86 SER A N 1
ATOM 700 C CA . SER A 1 86 ? 1.344 -5.233 16.587 1.00 92.88 86 SER A CA 1
ATOM 701 C C . SER A 1 86 ? 0.769 -4.421 15.426 1.00 92.88 86 SER A C 1
ATOM 703 O O . SER A 1 86 ? 0.179 -3.366 15.661 1.00 92.88 86 SER A O 1
ATOM 705 N N . SER A 1 87 ? 0.844 -4.936 14.195 1.00 94.69 87 SER A N 1
ATOM 706 C CA . SER A 1 87 ? 0.234 -4.296 13.023 1.00 94.69 87 SER A CA 1
ATOM 707 C C . SER A 1 87 ? -1.290 -4.215 13.147 1.00 94.69 87 SER A C 1
ATOM 709 O O . SER A 1 87 ? -1.866 -3.163 12.885 1.00 94.69 87 SER A O 1
ATOM 711 N N . ILE A 1 88 ? -1.951 -5.284 13.609 1.00 92.56 88 ILE A N 1
ATOM 712 C CA . ILE A 1 88 ? -3.403 -5.298 13.848 1.00 92.56 88 ILE A CA 1
ATOM 713 C C . ILE A 1 88 ? -3.789 -4.259 14.903 1.00 92.56 88 ILE A C 1
ATOM 715 O O . ILE A 1 88 ? -4.735 -3.503 14.685 1.00 92.56 88 ILE A O 1
ATOM 719 N N . VAL A 1 89 ? -3.053 -4.178 16.018 1.00 91.38 89 VAL A N 1
ATOM 720 C CA . VAL A 1 89 ? -3.297 -3.161 17.056 1.00 91.38 89 VAL A CA 1
ATOM 721 C C . VAL A 1 89 ? -3.140 -1.756 16.485 1.00 91.38 89 VAL A C 1
ATOM 723 O O . VAL A 1 89 ? -3.993 -0.907 16.730 1.00 91.38 89 VAL A O 1
ATOM 726 N N . LEU A 1 90 ? -2.090 -1.505 15.700 1.00 93.31 90 LEU A N 1
ATOM 727 C CA . LEU A 1 90 ? -1.853 -0.191 15.104 1.00 93.31 90 LEU A CA 1
ATOM 728 C C . LEU A 1 90 ? -2.969 0.197 14.130 1.00 93.31 90 LEU A C 1
ATOM 730 O O . LEU A 1 90 ? -3.476 1.316 14.194 1.00 93.31 90 LEU A O 1
ATOM 734 N N . VAL A 1 91 ? -3.402 -0.735 13.276 1.00 94.25 91 VAL A N 1
ATOM 735 C CA . VAL A 1 91 ? -4.528 -0.527 12.356 1.00 94.25 91 VAL A CA 1
ATOM 736 C C . VAL A 1 91 ? -5.815 -0.256 13.124 1.00 94.25 91 VAL A C 1
ATOM 738 O O . VAL A 1 91 ? -6.578 0.646 12.777 1.00 94.25 91 VAL A O 1
ATOM 741 N N . PHE A 1 92 ? -6.042 -1.007 14.197 1.00 90.38 92 PHE A N 1
ATOM 742 C CA . PHE A 1 92 ? -7.223 -0.870 15.026 1.00 90.38 92 PHE A CA 1
ATOM 743 C C . PHE A 1 92 ? -7.270 0.485 15.743 1.00 90.38 92 PHE A C 1
ATOM 745 O O . PHE A 1 92 ? -8.233 1.236 15.578 1.00 90.38 92 PHE A O 1
ATOM 752 N N . ILE A 1 93 ? -6.208 0.846 16.467 1.00 89.75 93 ILE A N 1
ATOM 753 C CA . ILE A 1 93 ? -6.067 2.155 17.119 1.00 89.75 93 ILE A CA 1
ATOM 754 C C . ILE A 1 93 ? -6.189 3.271 16.078 1.00 89.75 93 ILE A C 1
ATOM 756 O O . ILE A 1 93 ? -6.922 4.236 16.297 1.00 89.75 93 ILE A O 1
ATOM 760 N N . GLY A 1 94 ? -5.539 3.116 14.923 1.00 90.44 94 GLY A N 1
ATOM 761 C CA . GLY A 1 94 ? -5.633 4.063 13.820 1.00 90.44 94 GLY A CA 1
ATOM 762 C C . GLY A 1 94 ? -7.071 4.241 13.327 1.00 90.44 94 GLY A C 1
ATOM 763 O O . GLY A 1 94 ? -7.529 5.368 13.167 1.00 90.44 94 GLY A O 1
ATOM 764 N N . SER A 1 95 ? -7.838 3.158 13.189 1.00 89.31 95 SER A N 1
ATOM 765 C CA . SER A 1 95 ? -9.244 3.234 12.774 1.00 89.31 95 SER A CA 1
ATOM 766 C C . SER A 1 95 ? -10.131 4.028 13.749 1.00 89.31 95 SER A C 1
ATOM 768 O O . SER A 1 95 ? -11.095 4.669 13.323 1.00 89.31 95 SER A O 1
ATOM 770 N N . LEU A 1 96 ? -9.790 4.036 15.045 1.00 87.38 96 LEU A N 1
ATOM 771 C CA . LEU A 1 96 ? -10.533 4.756 16.082 1.00 87.38 96 LEU A CA 1
ATOM 772 C C . LEU A 1 96 ? -10.094 6.218 16.223 1.00 87.38 96 LEU A C 1
ATOM 774 O O . LEU A 1 96 ? -10.946 7.098 16.358 1.00 87.38 96 LEU A O 1
ATOM 778 N N . HIS A 1 97 ? -8.783 6.470 16.195 1.00 87.88 97 HIS A N 1
ATOM 779 C CA . HIS A 1 97 ? -8.198 7.752 16.595 1.00 87.88 97 HIS A CA 1
ATOM 780 C C . HIS A 1 97 ? -7.739 8.638 15.437 1.00 87.88 97 HIS A C 1
ATOM 782 O O . HIS A 1 97 ? -7.551 9.835 15.652 1.00 87.88 97 HIS A O 1
ATOM 788 N N . LEU A 1 98 ? -7.554 8.098 14.226 1.00 89.38 98 LEU A N 1
ATOM 789 C CA . LEU A 1 98 ? -7.166 8.931 13.091 1.00 89.38 98 LEU A CA 1
ATOM 790 C C . LEU A 1 98 ? -8.291 9.912 12.726 1.00 89.38 98 LEU A C 1
ATOM 792 O O . LEU A 1 98 ? -9.475 9.557 12.798 1.00 89.38 98 LEU A O 1
ATOM 796 N N . PRO A 1 99 ? -7.934 11.144 12.320 1.00 87.81 99 PRO A N 1
ATOM 797 C CA . PRO A 1 99 ? -8.909 12.123 11.871 1.00 87.81 99 PRO A CA 1
ATOM 798 C C . PRO A 1 99 ? -9.640 11.631 10.618 1.00 87.81 99 PRO A C 1
ATOM 800 O O . PRO A 1 99 ? -9.130 10.816 9.845 1.00 87.81 99 PRO A O 1
ATOM 803 N N . ASN A 1 100 ? -10.851 12.146 10.405 1.00 83.62 100 ASN A N 1
ATOM 804 C CA . ASN A 1 100 ? -11.576 11.894 9.164 1.00 83.62 100 ASN A CA 1
ATOM 805 C C . ASN A 1 100 ? -10.829 12.531 7.990 1.00 83.62 100 ASN A C 1
ATOM 807 O O . ASN A 1 100 ? -10.481 13.709 8.035 1.00 83.62 100 ASN A O 1
ATOM 811 N N . GLY A 1 101 ? -10.603 11.740 6.943 1.00 83.06 101 GLY A N 1
ATOM 812 C CA . GLY A 1 101 ? -10.117 12.244 5.667 1.00 83.06 101 GLY A CA 1
ATOM 813 C C . GLY A 1 101 ? -11.234 12.892 4.835 1.00 83.06 101 GLY A C 1
ATOM 814 O O . GLY A 1 101 ? -12.383 12.960 5.271 1.00 83.06 101 GLY A O 1
ATOM 815 N N . PRO A 1 102 ? -10.924 13.310 3.597 1.00 81.50 102 PRO A N 1
ATOM 816 C CA . PRO A 1 102 ? -11.905 13.885 2.672 1.00 81.50 102 PRO A CA 1
ATOM 817 C C . PRO A 1 102 ? -12.951 12.865 2.185 1.00 81.50 102 PRO A C 1
ATOM 819 O O . PRO A 1 102 ? -13.981 13.246 1.632 1.00 81.50 102 PRO A O 1
ATOM 822 N N . PHE A 1 103 ? -12.695 11.565 2.371 1.00 81.06 103 PHE A N 1
ATOM 823 C CA . PHE A 1 103 ? -13.593 10.487 1.968 1.00 81.06 103 PHE A CA 1
ATOM 824 C C . PHE A 1 103 ? -14.541 10.089 3.097 1.00 81.06 103 PHE A C 1
ATOM 826 O O . PHE A 1 103 ? -14.130 9.825 4.225 1.00 81.06 103 PHE A O 1
ATOM 833 N N . ILE A 1 104 ? -15.828 10.006 2.763 1.00 72.56 104 ILE A N 1
ATOM 834 C CA . ILE A 1 104 ? -16.908 9.887 3.757 1.00 72.56 104 ILE A CA 1
ATOM 835 C C . ILE A 1 104 ? -17.735 8.617 3.533 1.00 72.56 104 ILE A C 1
ATOM 837 O O . ILE A 1 104 ? -18.215 8.004 4.484 1.00 72.56 104 ILE A O 1
ATOM 841 N N . ARG A 1 105 ? -17.867 8.177 2.275 1.00 82.81 105 ARG A N 1
ATOM 842 C CA . ARG A 1 105 ? -18.641 6.992 1.861 1.00 82.81 105 ARG A CA 1
ATOM 843 C C . ARG A 1 105 ? -17.693 5.865 1.442 1.00 82.81 105 ARG A C 1
ATOM 845 O O . ARG A 1 105 ? -16.738 6.187 0.747 1.00 82.81 105 ARG A O 1
ATOM 852 N N . PRO A 1 106 ? -17.917 4.587 1.800 1.00 80.19 106 PRO A N 1
ATOM 853 C CA . PRO A 1 106 ? -19.146 4.044 2.384 1.00 80.19 106 PRO A CA 1
ATOM 854 C C . PRO A 1 106 ? -19.328 4.345 3.880 1.00 80.19 106 PRO A C 1
ATOM 856 O O . PRO A 1 106 ? -20.459 4.554 4.301 1.00 80.19 106 PRO A O 1
ATOM 859 N N . HIS A 1 107 ? -18.250 4.436 4.665 1.00 82.50 107 HIS A N 1
ATOM 860 C CA . HIS A 1 107 ? -18.302 4.811 6.083 1.00 82.50 107 HIS A CA 1
ATOM 861 C C . HIS A 1 107 ? -16.978 5.470 6.524 1.00 82.50 107 HIS A C 1
ATOM 863 O O . HIS A 1 107 ? -15.918 5.001 6.100 1.00 82.50 107 HIS A O 1
ATOM 869 N N . PRO A 1 108 ? -16.972 6.480 7.416 1.00 83.38 108 PRO A N 1
ATOM 870 C CA . PRO A 1 108 ? -15.734 7.124 7.869 1.00 83.38 108 PRO A CA 1
ATOM 871 C C . PRO A 1 108 ? -14.733 6.156 8.520 1.00 83.38 108 PRO A C 1
ATOM 873 O O . PRO A 1 108 ? -13.536 6.232 8.257 1.00 83.38 108 PRO A O 1
ATOM 876 N N . ALA A 1 109 ? -15.212 5.185 9.309 1.00 85.31 109 ALA A N 1
ATOM 877 C CA . ALA A 1 109 ? -14.342 4.179 9.932 1.00 85.31 109 ALA A CA 1
ATOM 878 C C . ALA A 1 109 ? -13.601 3.301 8.906 1.00 85.31 109 ALA A C 1
ATOM 880 O O . ALA A 1 109 ? -12.456 2.926 9.146 1.00 85.31 109 ALA A O 1
ATOM 881 N N . PHE A 1 110 ? -14.214 3.018 7.748 1.00 88.19 110 PHE A N 1
ATOM 882 C CA . PHE A 1 110 ? -13.550 2.281 6.669 1.00 88.19 110 PHE A CA 1
ATOM 883 C C . PHE A 1 110 ? -12.349 3.068 6.137 1.00 88.19 110 PHE A C 1
ATOM 885 O O . PHE A 1 110 ? -11.261 2.519 5.992 1.00 88.19 110 PHE A O 1
ATOM 892 N N . TRP A 1 111 ? -12.504 4.374 5.924 1.00 89.31 111 TRP A N 1
ATOM 893 C CA . TRP A 1 111 ? -11.406 5.211 5.440 1.00 89.31 111 TRP A CA 1
ATOM 894 C C . TRP A 1 111 ? -10.306 5.416 6.476 1.00 89.31 111 TRP A C 1
ATOM 896 O O . TRP A 1 111 ? -9.132 5.417 6.115 1.00 89.31 111 TRP A O 1
ATOM 906 N N . ARG A 1 112 ? -10.653 5.511 7.764 1.00 91.56 112 ARG A N 1
ATOM 907 C CA . ARG A 1 112 ? -9.652 5.521 8.843 1.00 91.56 112 ARG A CA 1
ATOM 908 C C . ARG A 1 112 ? -8.882 4.204 8.912 1.00 91.56 112 ARG A C 1
ATOM 910 O O . ARG A 1 112 ? -7.672 4.224 9.104 1.00 91.56 112 ARG A O 1
ATOM 917 N N . PHE A 1 113 ? -9.552 3.071 8.704 1.00 92.56 113 PHE A N 1
ATOM 918 C CA . PHE A 1 113 ? -8.903 1.764 8.596 1.00 92.56 113 PHE A CA 1
ATOM 919 C C . PHE A 1 113 ? -7.942 1.699 7.398 1.00 92.56 113 PHE A C 1
ATOM 921 O O . PHE A 1 113 ? -6.791 1.303 7.564 1.00 92.56 113 PHE A O 1
ATOM 928 N N . VAL A 1 114 ? -8.366 2.161 6.214 1.00 93.62 114 VAL A N 1
ATOM 929 C CA . VAL A 1 114 ? -7.501 2.250 5.021 1.00 93.62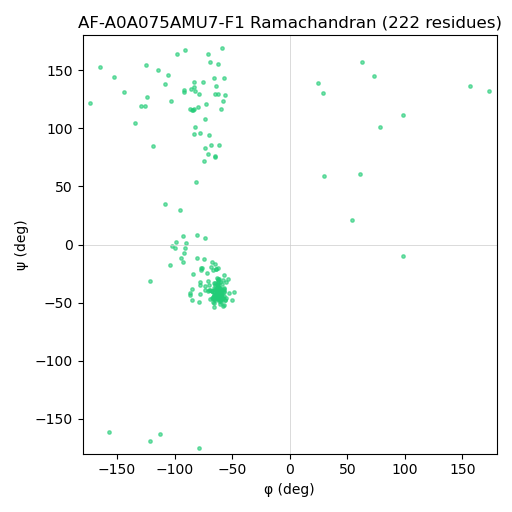 114 VAL A CA 1
ATOM 930 C C . VAL A 1 114 ? -6.295 3.160 5.274 1.00 93.62 114 VAL A C 1
ATOM 932 O O . VAL A 1 114 ? -5.173 2.803 4.922 1.00 93.62 114 VAL A O 1
ATOM 935 N N . MET A 1 115 ? -6.495 4.307 5.929 1.00 92.62 115 MET A N 1
ATOM 936 C CA . MET A 1 115 ? -5.403 5.204 6.313 1.00 92.62 115 MET A CA 1
ATOM 937 C C . MET A 1 115 ? -4.435 4.527 7.291 1.00 92.62 115 MET A C 1
ATOM 939 O O . MET A 1 115 ? -3.223 4.618 7.119 1.00 92.62 115 MET A O 1
ATOM 943 N N . ALA A 1 116 ? -4.946 3.802 8.286 1.00 95.50 116 ALA A N 1
ATOM 944 C CA . ALA A 1 116 ? -4.111 3.087 9.244 1.00 95.50 116 ALA A CA 1
ATOM 945 C C . ALA A 1 116 ? -3.301 1.956 8.582 1.00 95.50 116 ALA A C 1
ATOM 947 O O . ALA A 1 116 ? -2.124 1.780 8.894 1.00 95.50 116 ALA A O 1
ATOM 948 N N . LEU A 1 117 ? -3.886 1.242 7.612 1.00 96.06 117 LEU A N 1
ATOM 949 C CA . LEU A 1 117 ? -3.157 0.288 6.768 1.00 96.06 117 LEU A CA 1
ATOM 950 C C . LEU A 1 117 ? -2.062 0.971 5.945 1.00 96.06 117 LEU A C 1
ATOM 952 O O . LEU A 1 117 ? -0.962 0.433 5.831 1.00 96.06 117 LEU A O 1
ATOM 956 N N . ASN A 1 118 ? -2.335 2.161 5.402 1.00 94.88 118 ASN A N 1
ATOM 957 C CA . ASN A 1 118 ? -1.330 2.935 4.680 1.00 94.88 118 ASN A CA 1
ATOM 958 C C . ASN A 1 118 ? -0.150 3.296 5.596 1.00 94.88 118 ASN A C 1
ATOM 960 O O . ASN A 1 118 ? 0.995 3.131 5.195 1.00 94.88 118 ASN A O 1
ATOM 964 N N . VAL A 1 119 ? -0.410 3.682 6.850 1.00 95.19 119 VAL A N 1
ATOM 965 C CA . VAL A 1 119 ? 0.649 3.942 7.839 1.00 95.19 119 VAL A CA 1
ATOM 966 C C . VAL A 1 119 ? 1.496 2.693 8.105 1.00 95.19 119 VAL A C 1
ATOM 968 O O . VAL A 1 119 ? 2.720 2.791 8.075 1.00 95.19 119 VAL A O 1
ATOM 971 N N . VAL A 1 120 ? 0.888 1.514 8.304 1.00 96.00 120 VAL A N 1
ATOM 972 C CA . VAL A 1 120 ? 1.647 0.250 8.447 1.00 96.00 120 VAL A CA 1
ATOM 973 C C . VAL A 1 120 ? 2.517 -0.007 7.218 1.00 96.00 120 VAL A C 1
ATOM 975 O O . VAL A 1 120 ? 3.699 -0.319 7.353 1.00 96.00 120 VAL A O 1
ATOM 978 N N . TYR A 1 121 ? 1.948 0.156 6.022 1.00 95.19 121 TYR A N 1
ATOM 979 C CA . TYR A 1 121 ? 2.676 -0.013 4.768 1.00 95.19 121 TYR A CA 1
ATOM 980 C C . TYR A 1 121 ? 3.862 0.956 4.659 1.00 95.19 121 TYR A C 1
ATOM 982 O O . TYR A 1 121 ? 4.964 0.528 4.329 1.00 95.19 121 TYR A O 1
ATOM 990 N N . GLN A 1 122 ? 3.680 2.231 5.011 1.00 96.25 122 GLN A N 1
ATOM 991 C CA . GLN A 1 122 ? 4.760 3.220 5.008 1.00 96.25 122 GLN A CA 1
ATOM 992 C C . GLN A 1 122 ? 5.863 2.879 6.014 1.00 96.25 122 GLN A C 1
ATOM 994 O O . GLN A 1 122 ? 7.040 2.943 5.670 1.00 96.25 122 GLN A O 1
ATOM 999 N N . LEU A 1 123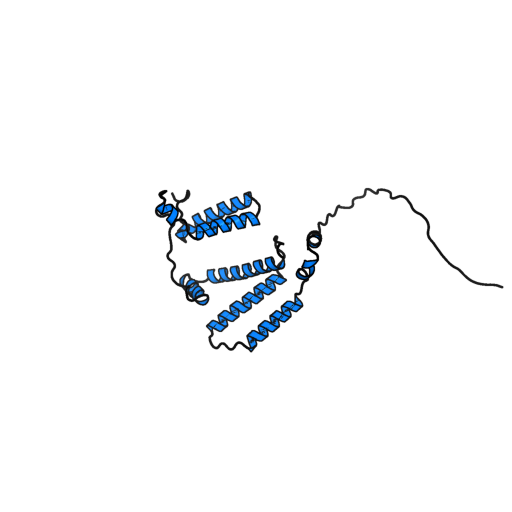 ? 5.512 2.451 7.231 1.00 95.56 123 LEU A N 1
ATOM 1000 C CA . LEU A 1 123 ? 6.501 1.993 8.213 1.00 95.56 123 LEU A CA 1
ATOM 1001 C C . LEU A 1 123 ? 7.302 0.795 7.687 1.00 95.56 123 LEU A C 1
ATOM 1003 O O . LEU A 1 123 ? 8.517 0.733 7.877 1.00 95.56 123 LEU A O 1
ATOM 1007 N N . PHE A 1 124 ? 6.641 -0.127 6.985 1.00 92.75 124 PHE A N 1
ATOM 1008 C CA . PHE A 1 124 ? 7.309 -1.258 6.352 1.00 92.75 124 PHE A CA 1
ATOM 1009 C C . PHE A 1 124 ? 8.228 -0.832 5.197 1.00 92.75 124 PHE A C 1
ATOM 1011 O O . PHE A 1 124 ? 9.342 -1.341 5.096 1.00 92.75 124 PHE A O 1
ATOM 1018 N N . LEU A 1 125 ? 7.822 0.131 4.363 1.00 93.44 125 LEU A N 1
ATOM 1019 C CA . LEU A 1 125 ? 8.693 0.686 3.322 1.00 93.44 125 LEU A CA 1
ATOM 1020 C C . LEU A 1 125 ? 9.923 1.384 3.911 1.00 93.44 125 LEU A C 1
ATOM 1022 O O . LEU A 1 125 ? 11.024 1.189 3.406 1.00 93.44 125 LEU A O 1
ATOM 1026 N N . VAL A 1 126 ? 9.761 2.147 4.996 1.00 95.62 126 VAL A N 1
ATOM 1027 C CA . VAL A 1 126 ? 10.889 2.764 5.713 1.00 95.62 126 VAL A CA 1
ATOM 1028 C C . VAL A 1 126 ? 11.816 1.695 6.286 1.00 95.62 126 VAL A C 1
ATOM 1030 O O . VAL A 1 126 ? 13.029 1.839 6.201 1.00 95.62 126 VAL A O 1
ATOM 1033 N N . PHE A 1 127 ? 11.276 0.599 6.824 1.00 92.50 127 PHE A N 1
ATOM 1034 C CA . PHE A 1 127 ? 12.090 -0.541 7.238 1.00 92.50 127 PHE A CA 1
ATOM 1035 C C . PHE A 1 127 ? 12.883 -1.130 6.060 1.00 92.50 127 PHE A C 1
ATOM 1037 O O . PHE A 1 127 ? 14.099 -1.287 6.170 1.00 92.50 127 PHE A O 1
ATOM 1044 N N . LEU A 1 128 ? 12.222 -1.405 4.928 1.00 91.75 128 LEU A N 1
ATOM 1045 C CA . LEU A 1 128 ? 12.867 -1.943 3.725 1.00 91.75 128 LEU A CA 1
ATOM 1046 C C . LEU A 1 128 ? 13.917 -0.998 3.135 1.00 91.75 128 LEU A C 1
ATOM 1048 O O . LEU A 1 128 ? 14.901 -1.474 2.578 1.00 91.75 128 LEU A O 1
ATOM 1052 N N . LEU A 1 129 ? 13.747 0.317 3.284 1.00 93.62 129 LEU A N 1
ATOM 1053 C CA . LEU A 1 129 ? 14.699 1.319 2.802 1.00 93.62 129 LEU A CA 1
ATOM 1054 C C . LEU A 1 129 ? 16.105 1.128 3.393 1.00 93.62 129 LEU A C 1
ATOM 1056 O O . LEU A 1 129 ? 17.093 1.426 2.730 1.00 93.62 129 LEU A O 1
ATOM 1060 N N . PHE A 1 130 ? 16.201 0.609 4.620 1.00 94.75 130 PHE A N 1
ATOM 1061 C CA . PHE A 1 130 ? 17.475 0.331 5.293 1.00 94.75 130 PHE A CA 1
ATOM 1062 C C . PHE A 1 130 ? 17.981 -1.106 5.087 1.00 94.75 130 PHE A C 1
ATOM 1064 O O . PHE A 1 130 ? 18.935 -1.516 5.745 1.00 94.75 130 PHE A O 1
ATOM 1071 N N . GLN A 1 131 ? 17.340 -1.898 4.225 1.00 92.19 131 GLN A N 1
ATOM 1072 C CA . GLN A 1 131 ? 17.731 -3.277 3.934 1.00 92.19 131 GLN A CA 1
ATOM 1073 C C . GLN A 1 131 ? 18.393 -3.383 2.555 1.00 92.19 131 GLN A C 1
ATOM 1075 O O . GLN A 1 131 ? 17.976 -2.745 1.591 1.00 92.19 131 GLN A O 1
ATOM 1080 N N . ASP A 1 132 ? 19.374 -4.276 2.413 1.00 92.62 132 ASP A N 1
ATOM 1081 C CA . ASP A 1 132 ? 19.945 -4.591 1.099 1.00 92.62 132 ASP A CA 1
ATOM 1082 C C . ASP A 1 132 ? 18.956 -5.360 0.209 1.00 92.62 132 ASP A C 1
ATOM 1084 O O . ASP A 1 132 ? 18.091 -6.097 0.698 1.00 92.62 132 ASP A O 1
ATOM 1088 N N . LYS A 1 133 ? 19.137 -5.293 -1.122 1.00 88.75 133 LYS A N 1
ATOM 1089 C CA . LYS A 1 133 ? 18.314 -6.034 -2.109 1.00 88.75 133 LYS A CA 1
ATOM 1090 C C . LYS A 1 133 ? 18.258 -7.531 -1.790 1.00 88.75 133 LYS A C 1
ATOM 1092 O O . LYS A 1 133 ? 17.196 -8.137 -1.893 1.00 88.75 133 LYS A O 1
ATOM 1097 N N . HIS A 1 134 ? 19.376 -8.141 -1.393 1.00 89.62 134 HIS A N 1
ATOM 1098 C CA . HIS A 1 134 ? 19.428 -9.572 -1.075 1.00 89.62 134 HIS A CA 1
ATOM 1099 C C . HIS A 1 134 ? 18.602 -9.919 0.174 1.00 89.62 134 HIS A C 1
ATOM 1101 O O . HIS A 1 134 ? 17.753 -10.810 0.127 1.00 89.62 134 HIS A O 1
ATOM 1107 N N . HIS A 1 135 ? 18.796 -9.179 1.268 1.00 90.00 135 HIS A N 1
ATOM 1108 C CA . HIS A 1 135 ? 18.073 -9.405 2.520 1.00 90.00 135 HIS A CA 1
ATOM 1109 C C . HIS A 1 135 ? 16.583 -9.083 2.388 1.00 90.00 135 HIS A C 1
ATOM 1111 O O . HIS A 1 135 ? 15.753 -9.872 2.829 1.00 90.00 135 HIS A O 1
ATOM 1117 N N . SER A 1 136 ? 16.227 -8.007 1.682 1.00 89.94 136 SER A N 1
ATOM 1118 C CA . SER A 1 136 ? 14.834 -7.653 1.374 1.00 89.94 136 SER A CA 1
ATOM 1119 C C . SER A 1 136 ? 14.099 -8.765 0.623 1.00 89.94 136 SER A C 1
ATOM 1121 O O . SER A 1 136 ? 12.937 -9.052 0.892 1.00 89.94 136 SER A O 1
ATOM 1123 N N . ARG A 1 137 ? 14.784 -9.451 -0.299 1.00 89.75 137 ARG A N 1
ATOM 1124 C CA . ARG A 1 137 ? 14.209 -10.587 -1.033 1.00 89.75 137 ARG A CA 1
ATOM 1125 C C . ARG A 1 137 ? 14.023 -11.804 -0.132 1.00 89.75 137 ARG A C 1
ATOM 1127 O O . ARG A 1 137 ? 12.991 -12.458 -0.225 1.00 89.75 137 ARG A O 1
ATOM 1134 N N . ALA A 1 138 ? 14.974 -12.075 0.759 1.00 88.12 138 ALA A N 1
ATOM 1135 C CA . ALA A 1 138 ? 14.822 -13.126 1.762 1.00 88.12 138 ALA A CA 1
ATOM 1136 C C . ALA A 1 138 ? 13.645 -12.838 2.713 1.00 88.12 138 ALA A C 1
ATOM 1138 O O . ALA A 1 138 ? 12.903 -13.757 3.050 1.00 88.12 138 ALA A O 1
ATOM 1139 N N . TRP A 1 139 ? 13.414 -11.566 3.067 1.00 86.69 139 TRP A N 1
ATOM 1140 C CA . TRP A 1 139 ? 12.260 -11.154 3.869 1.00 86.69 139 TRP A CA 1
ATOM 1141 C C . TRP A 1 139 ? 10.922 -11.545 3.236 1.00 86.69 139 TRP A C 1
ATOM 1143 O O . TRP A 1 139 ? 10.039 -12.038 3.936 1.00 86.69 139 TRP A O 1
ATOM 1153 N N . LEU A 1 140 ? 10.787 -11.400 1.915 1.00 86.69 140 LEU A N 1
ATOM 1154 C CA . LEU A 1 140 ? 9.582 -11.816 1.190 1.00 86.69 140 LEU A CA 1
ATOM 1155 C C . LEU A 1 140 ? 9.322 -13.329 1.295 1.00 86.69 140 LEU A C 1
ATOM 1157 O O . LEU A 1 140 ? 8.167 -13.741 1.374 1.00 86.69 140 LEU A O 1
ATOM 1161 N N . GLY A 1 141 ? 10.380 -14.142 1.379 1.00 86.75 141 GLY A N 1
ATOM 1162 C CA . GLY A 1 141 ? 10.279 -15.590 1.586 1.00 86.75 141 GLY A CA 1
ATOM 1163 C C . GLY A 1 141 ? 9.655 -15.984 2.933 1.00 86.75 141 GLY A C 1
ATOM 1164 O O . GLY A 1 141 ? 9.119 -17.081 3.076 1.00 86.75 141 GLY A O 1
ATOM 1165 N N . TYR A 1 142 ? 9.668 -15.090 3.931 1.00 85.06 142 TYR A N 1
ATOM 1166 C CA . TYR A 1 142 ? 8.973 -15.325 5.200 1.00 85.06 142 TYR A CA 1
ATOM 1167 C C . TYR A 1 142 ? 7.455 -15.127 5.104 1.00 85.06 142 TYR A C 1
ATOM 1169 O O . TYR A 1 142 ? 6.740 -15.640 5.971 1.00 85.06 142 TYR A O 1
ATOM 1177 N N . ILE A 1 143 ? 6.968 -14.405 4.091 1.00 85.19 143 ILE A N 1
ATOM 1178 C CA . ILE A 1 143 ? 5.536 -14.202 3.836 1.00 85.19 143 ILE A CA 1
ATOM 1179 C C . ILE A 1 143 ? 4.988 -15.377 3.025 1.00 85.19 143 ILE A C 1
ATOM 1181 O O . ILE A 1 143 ? 3.973 -15.958 3.399 1.00 85.19 143 ILE A O 1
ATOM 1185 N N . ASP A 1 144 ? 5.687 -15.750 1.954 1.00 85.75 144 ASP A N 1
ATOM 1186 C CA . ASP A 1 144 ? 5.305 -16.840 1.061 1.00 85.75 144 ASP A CA 1
ATOM 1187 C C . ASP A 1 144 ? 6.562 -17.571 0.570 1.00 85.75 144 ASP A C 1
ATOM 1189 O O . ASP A 1 144 ? 7.521 -16.957 0.104 1.00 85.75 144 ASP A O 1
ATOM 1193 N N . SER A 1 145 ? 6.549 -18.900 0.663 1.00 85.81 145 SER A N 1
ATOM 1194 C CA . SER A 1 145 ? 7.655 -19.770 0.249 1.00 85.81 145 SER A CA 1
ATOM 1195 C C . SER A 1 145 ? 7.999 -19.702 -1.243 1.00 85.81 145 SER A C 1
ATOM 1197 O O . SER A 1 145 ? 9.094 -20.098 -1.631 1.00 85.81 145 SER A O 1
ATOM 1199 N N . SER A 1 146 ? 7.074 -19.238 -2.086 1.00 86.44 146 SER A N 1
ATOM 1200 C CA . SER A 1 146 ? 7.293 -19.034 -3.522 1.00 86.44 146 SER A CA 1
ATOM 1201 C C . SER A 1 146 ? 8.022 -17.720 -3.839 1.00 86.44 146 SER A C 1
ATOM 1203 O O . SER A 1 146 ? 8.497 -17.528 -4.961 1.00 86.44 146 SER A O 1
ATOM 1205 N N . LEU A 1 147 ? 8.150 -16.820 -2.857 1.00 86.31 147 LEU A N 1
ATOM 1206 C CA . LEU A 1 147 ? 8.833 -15.537 -2.994 1.00 86.31 147 LEU A CA 1
ATOM 1207 C C . LEU A 1 147 ? 10.329 -15.648 -2.631 1.00 86.31 147 LEU A C 1
ATOM 1209 O O . LEU A 1 147 ? 10.813 -16.642 -2.100 1.00 86.31 147 LEU A O 1
ATOM 1213 N N . GLY A 1 148 ? 11.099 -14.607 -2.964 1.00 83.94 148 GLY A N 1
ATOM 1214 C CA . GLY A 1 148 ? 12.538 -14.511 -2.669 1.00 83.94 148 GLY A CA 1
ATOM 1215 C C . GLY A 1 148 ? 13.475 -14.892 -3.822 1.00 83.94 148 GLY A C 1
ATOM 1216 O O . GLY A 1 148 ? 14.661 -14.552 -3.793 1.00 83.94 148 GLY A O 1
ATOM 1217 N N . VAL A 1 149 ? 12.952 -15.455 -4.913 1.00 86.81 149 VAL A N 1
ATOM 1218 C CA . VAL A 1 149 ? 13.708 -15.821 -6.133 1.00 86.81 149 VAL A CA 1
ATOM 1219 C C . VAL A 1 149 ? 13.901 -14.655 -7.096 1.00 86.81 149 VAL A C 1
ATOM 1221 O O . VAL A 1 149 ? 13.008 -13.813 -7.220 1.00 86.81 149 VAL A O 1
ATOM 1224 N N . ARG A 1 150 ? 15.085 -14.512 -7.721 1.00 84.62 150 ARG A N 1
ATOM 1225 C CA . ARG A 1 150 ? 15.392 -13.356 -8.591 1.00 84.62 150 ARG A CA 1
ATOM 1226 C C . ARG A 1 150 ? 14.396 -13.308 -9.748 1.00 84.62 150 ARG A C 1
ATOM 1228 O O . ARG A 1 150 ? 14.367 -14.232 -10.548 1.00 84.62 150 ARG A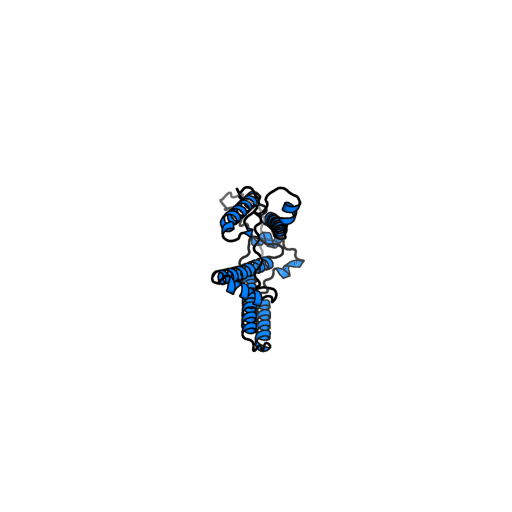 O 1
ATOM 1235 N N . LEU A 1 151 ? 13.594 -12.242 -9.810 1.00 81.94 151 LEU A N 1
ATOM 1236 C CA . LEU A 1 151 ? 12.715 -12.015 -10.951 1.00 81.94 151 LEU A CA 1
ATOM 1237 C C . LEU A 1 151 ? 13.570 -11.528 -12.125 1.00 81.94 151 LEU A C 1
ATOM 1239 O O . LEU A 1 151 ? 14.504 -10.751 -11.892 1.00 81.94 151 LEU A O 1
ATOM 1243 N N . PRO A 1 152 ? 13.283 -11.989 -13.353 1.00 82.94 152 PRO A N 1
ATOM 1244 C CA . PRO A 1 152 ? 13.907 -11.428 -14.538 1.00 82.94 152 PRO A CA 1
ATOM 1245 C C . PRO A 1 152 ? 13.515 -9.952 -14.650 1.00 82.94 152 PRO A C 1
ATOM 1247 O O . PRO A 1 152 ? 12.341 -9.602 -14.534 1.00 82.94 152 PRO A O 1
ATOM 1250 N N . GLU A 1 153 ? 14.513 -9.094 -14.828 1.00 80.94 153 GLU A N 1
ATOM 1251 C CA . GLU A 1 153 ? 14.310 -7.685 -15.159 1.00 80.94 153 GLU A CA 1
ATOM 1252 C C . GLU A 1 153 ? 14.100 -7.606 -16.679 1.00 80.94 153 GLU A C 1
ATOM 1254 O O . GLU A 1 153 ? 14.776 -8.309 -17.435 1.00 80.94 153 GLU A O 1
ATOM 1259 N N . ARG A 1 154 ? 13.112 -6.826 -17.120 1.00 83.06 154 ARG A N 1
ATOM 1260 C CA . ARG A 1 154 ? 12.686 -6.742 -18.518 1.00 83.06 154 ARG A CA 1
ATOM 1261 C C . ARG A 1 154 ? 12.766 -5.290 -18.959 1.00 83.06 154 ARG A C 1
ATOM 1263 O O . ARG A 1 154 ? 12.161 -4.447 -18.322 1.00 83.06 154 ARG A O 1
ATOM 1270 N N . SER A 1 155 ? 13.454 -5.017 -20.060 1.00 82.50 155 SER A N 1
ATOM 1271 C CA . SER A 1 155 ? 13.376 -3.712 -20.717 1.00 82.50 155 SER A CA 1
ATOM 1272 C C . SER A 1 155 ? 12.188 -3.685 -21.681 1.00 82.50 155 SER A C 1
ATOM 1274 O O . SER A 1 155 ? 11.993 -4.640 -22.441 1.00 82.50 155 SER A O 1
ATOM 1276 N N . TYR A 1 156 ? 11.389 -2.617 -21.648 1.00 84.88 156 TYR A N 1
ATOM 1277 C CA . TYR A 1 156 ? 10.295 -2.388 -22.602 1.00 84.88 156 TYR A CA 1
ATOM 1278 C C . TYR A 1 156 ? 10.747 -1.502 -23.775 1.00 84.88 156 TYR A C 1
ATOM 1280 O O . TYR A 1 156 ? 10.084 -1.489 -24.807 1.00 84.88 156 TYR A O 1
ATOM 1288 N N . ALA A 1 157 ? 11.924 -0.873 -23.674 1.00 83.88 157 ALA A N 1
ATOM 1289 C CA . ALA A 1 157 ? 12.580 -0.077 -24.714 1.00 83.88 157 ALA A CA 1
ATOM 1290 C C . ALA A 1 157 ? 13.335 -0.916 -25.770 1.00 83.88 157 ALA A C 1
ATOM 1292 O O . ALA A 1 157 ? 14.067 -0.380 -26.602 1.00 83.88 157 ALA A O 1
ATOM 1293 N N . GLU A 1 158 ? 13.200 -2.243 -25.749 1.00 80.44 158 GLU A N 1
ATOM 1294 C CA . GLU A 1 158 ? 13.765 -3.121 -26.776 1.00 80.44 158 GLU A CA 1
ATOM 1295 C C . GLU A 1 158 ? 12.738 -3.362 -27.896 1.00 80.44 158 GLU A C 1
ATOM 1297 O O . GLU A 1 158 ? 11.585 -3.706 -27.634 1.00 80.44 158 GLU A O 1
ATOM 1302 N N . PHE A 1 159 ? 13.166 -3.236 -29.159 1.00 83.06 159 PHE A N 1
ATOM 1303 C CA . PHE A 1 159 ? 12.344 -3.484 -30.358 1.00 83.06 159 PHE A CA 1
ATOM 1304 C C . PHE A 1 159 ? 11.101 -2.578 -30.483 1.00 83.06 159 PHE A C 1
ATOM 1306 O O . PHE A 1 159 ? 9.967 -3.050 -30.582 1.00 83.06 159 PHE A O 1
ATOM 1313 N N . CYS A 1 160 ? 11.328 -1.264 -30.565 1.00 85.38 160 CYS A N 1
ATOM 1314 C CA . CYS A 1 160 ? 10.284 -0.233 -30.668 1.00 85.38 160 CYS A CA 1
ATOM 1315 C C . CYS A 1 160 ? 9.583 -0.126 -32.034 1.00 85.38 160 CYS A C 1
ATOM 1317 O O . CYS A 1 160 ? 8.761 0.767 -32.243 1.00 85.38 160 CYS A O 1
ATOM 1319 N N . ASP A 1 161 ? 9.871 -1.030 -32.973 1.00 87.75 161 ASP A N 1
ATOM 1320 C CA . ASP A 1 161 ? 9.172 -1.061 -34.254 1.00 87.75 161 ASP A CA 1
ATOM 1321 C C . ASP A 1 161 ? 7.687 -1.374 -34.052 1.00 87.75 161 ASP A C 1
ATOM 1323 O O . ASP A 1 161 ? 7.321 -2.304 -33.323 1.00 87.75 161 ASP A O 1
ATOM 1327 N N . PHE A 1 162 ? 6.826 -0.641 -34.762 1.00 87.62 162 PHE A N 1
ATOM 1328 C CA . PHE A 1 162 ? 5.373 -0.802 -34.700 1.00 87.62 162 PHE A CA 1
ATOM 1329 C C . PHE A 1 162 ? 4.912 -2.071 -35.438 1.00 87.62 162 PHE A C 1
ATOM 1331 O O . PHE A 1 162 ? 4.326 -2.030 -36.521 1.00 87.62 162 PHE A O 1
ATOM 1338 N N . THR A 1 163 ? 5.200 -3.233 -34.853 1.00 91.88 163 THR A N 1
ATOM 1339 C CA . THR A 1 163 ? 4.762 -4.545 -35.337 1.00 91.88 163 THR A CA 1
ATOM 1340 C C . THR A 1 163 ? 3.795 -5.181 -34.343 1.00 91.88 163 THR A C 1
ATOM 1342 O O . THR A 1 163 ? 3.891 -4.978 -33.134 1.00 91.88 163 THR A O 1
ATOM 1345 N N . TYR A 1 164 ? 2.861 -6.001 -34.834 1.00 91.50 164 TYR A N 1
ATOM 1346 C CA . TYR A 1 164 ? 1.896 -6.690 -33.969 1.00 91.50 164 TYR A CA 1
ATOM 1347 C C . TYR A 1 164 ? 2.575 -7.559 -32.898 1.00 91.50 164 TYR A C 1
ATOM 1349 O O . TYR A 1 164 ? 2.107 -7.629 -31.762 1.00 91.50 164 TYR A O 1
ATOM 1357 N N . VAL A 1 165 ? 3.688 -8.208 -33.255 1.00 91.56 165 VAL A N 1
ATOM 1358 C CA . VAL A 1 165 ? 4.461 -9.055 -32.338 1.00 91.56 165 VAL A CA 1
ATOM 1359 C C . VAL A 1 165 ? 5.050 -8.218 -31.205 1.00 91.56 165 VAL A C 1
ATOM 1361 O O . VAL A 1 165 ? 4.910 -8.603 -30.044 1.00 91.56 165 VAL A O 1
ATOM 1364 N N . ASN A 1 166 ? 5.621 -7.054 -31.525 1.00 88.62 166 ASN A N 1
ATOM 1365 C CA . ASN A 1 166 ? 6.176 -6.148 -30.525 1.00 88.62 166 ASN A CA 1
ATOM 1366 C C . ASN A 1 166 ? 5.064 -5.590 -29.632 1.00 88.62 166 ASN A C 1
ATOM 1368 O O . ASN A 1 166 ? 5.133 -5.760 -28.424 1.00 88.62 166 ASN A O 1
ATOM 1372 N N . ILE A 1 167 ? 3.973 -5.060 -30.194 1.00 88.19 167 ILE A N 1
ATOM 1373 C CA . ILE A 1 167 ? 2.851 -4.521 -29.401 1.00 88.19 167 ILE A CA 1
ATOM 1374 C C . ILE A 1 167 ? 2.294 -5.579 -28.442 1.00 88.19 167 ILE A C 1
ATOM 1376 O O . ILE A 1 167 ? 2.140 -5.321 -27.252 1.00 88.19 167 ILE A O 1
ATOM 1380 N N . LYS A 1 168 ? 2.038 -6.801 -28.927 1.00 89.81 168 LYS A N 1
ATOM 1381 C CA . LYS A 1 168 ? 1.544 -7.897 -28.081 1.00 89.81 168 LYS A CA 1
ATOM 1382 C C . LYS A 1 168 ? 2.536 -8.267 -26.975 1.00 89.81 168 LYS A C 1
ATOM 1384 O O . LYS A 1 168 ? 2.109 -8.631 -25.886 1.00 89.81 168 LYS A O 1
ATOM 1389 N N . SER A 1 169 ? 3.834 -8.191 -27.256 1.00 87.06 169 SER A N 1
ATOM 1390 C CA . SER A 1 169 ? 4.894 -8.444 -26.281 1.00 87.06 169 SER A CA 1
ATOM 1391 C C . SER A 1 169 ? 4.911 -7.397 -25.161 1.00 87.06 169 SER A C 1
ATOM 1393 O O . SER A 1 169 ? 5.153 -7.758 -24.009 1.00 87.06 169 SER A O 1
ATOM 1395 N N . GLN A 1 170 ? 4.637 -6.130 -25.486 1.00 85.31 170 GLN A N 1
ATOM 1396 C CA . GLN A 1 170 ? 4.624 -5.000 -24.547 1.00 85.31 170 GLN A CA 1
ATOM 1397 C C . GLN A 1 170 ? 3.355 -4.965 -23.665 1.00 85.31 170 GLN A C 1
ATOM 1399 O O . GLN A 1 170 ? 3.365 -4.390 -22.584 1.00 85.31 170 GLN A O 1
ATOM 1404 N N . MET A 1 171 ? 2.256 -5.603 -24.088 1.00 87.88 171 MET A N 1
ATOM 1405 C CA . MET A 1 171 ? 1.001 -5.663 -23.322 1.00 87.88 171 MET A CA 1
ATOM 1406 C C . MET A 1 171 ? 1.063 -6.694 -22.186 1.00 87.88 171 MET A C 1
ATOM 1408 O O . MET A 1 171 ? 0.789 -7.878 -22.391 1.00 87.88 171 MET A O 1
ATOM 1412 N N . ASP A 1 172 ? 1.373 -6.243 -20.974 1.00 88.94 172 ASP A N 1
ATOM 1413 C CA . ASP A 1 172 ? 1.454 -7.093 -19.789 1.00 88.94 172 ASP A CA 1
ATOM 1414 C C . ASP A 1 172 ? 0.495 -6.672 -18.659 1.00 88.94 172 ASP A C 1
ATOM 1416 O O . ASP A 1 172 ? -0.427 -5.867 -18.830 1.00 88.94 172 ASP A O 1
ATOM 1420 N N . ILE A 1 173 ? 0.685 -7.270 -17.479 1.00 90.12 173 ILE A N 1
ATOM 1421 C CA . ILE A 1 173 ? -0.123 -6.971 -16.297 1.00 90.12 173 ILE A CA 1
ATOM 1422 C C . ILE A 1 173 ? 0.033 -5.519 -15.831 1.00 90.12 173 ILE A C 1
ATOM 1424 O O . ILE A 1 173 ? -0.918 -4.971 -15.270 1.00 90.12 173 ILE A O 1
ATOM 1428 N N . PHE A 1 174 ? 1.185 -4.883 -16.069 1.00 87.94 174 PHE A N 1
ATOM 1429 C CA . PHE A 1 174 ? 1.407 -3.496 -15.684 1.00 87.94 174 PHE A CA 1
ATOM 1430 C C . PHE A 1 174 ? 0.550 -2.567 -16.529 1.00 87.94 174 PHE A C 1
ATOM 1432 O O . PHE A 1 174 ? -0.057 -1.674 -15.952 1.00 87.94 174 PHE A O 1
ATOM 1439 N N . VAL A 1 175 ? 0.378 -2.814 -17.829 1.00 89.31 175 VAL A N 1
ATOM 1440 C CA . VAL A 1 175 ? -0.527 -2.000 -18.665 1.00 89.31 175 VAL A CA 1
ATOM 1441 C C . VAL A 1 175 ? -1.961 -2.039 -18.126 1.00 89.31 175 VAL A C 1
ATOM 1443 O O . VAL A 1 175 ? -2.607 -1.002 -17.963 1.00 89.31 175 VAL A O 1
ATOM 1446 N N . VAL A 1 176 ? -2.458 -3.230 -17.775 1.00 92.00 176 VAL A N 1
ATOM 1447 C CA . VAL A 1 176 ? -3.803 -3.385 -17.195 1.00 92.00 176 VAL A CA 1
ATOM 1448 C C . VAL A 1 176 ? -3.894 -2.703 -15.828 1.00 92.00 176 VAL A C 1
ATOM 1450 O O . VAL A 1 176 ? -4.863 -1.992 -15.554 1.00 92.00 176 VAL A O 1
ATOM 1453 N N . ALA A 1 177 ? -2.885 -2.885 -14.974 1.00 93.00 177 ALA A N 1
ATOM 1454 C CA . ALA A 1 177 ? -2.834 -2.262 -13.657 1.00 93.00 177 ALA A CA 1
ATOM 1455 C C . ALA A 1 177 ? -2.780 -0.727 -13.746 1.00 93.00 177 ALA A C 1
ATOM 1457 O O . ALA A 1 177 ? -3.482 -0.057 -12.986 1.00 93.00 177 ALA A O 1
ATOM 1458 N N . HIS A 1 178 ? -2.022 -0.169 -14.693 1.00 90.25 178 HIS A N 1
ATOM 1459 C CA . HIS A 1 178 ? -1.941 1.268 -14.946 1.00 90.25 178 HIS A CA 1
ATOM 1460 C C . HIS A 1 178 ? -3.264 1.816 -15.471 1.00 90.25 178 HIS A C 1
ATOM 1462 O O . HIS A 1 178 ? -3.761 2.798 -14.924 1.00 90.25 178 HIS A O 1
ATOM 1468 N N . ALA A 1 179 ? -3.897 1.155 -16.444 1.00 92.75 179 ALA A N 1
ATOM 1469 C CA . ALA A 1 179 ? -5.187 1.588 -16.979 1.00 92.75 179 ALA A CA 1
ATOM 1470 C C . ALA A 1 179 ? -6.287 1.593 -15.902 1.00 92.75 179 ALA A C 1
ATOM 1472 O O . ALA A 1 179 ? -6.996 2.588 -15.726 1.00 92.75 179 ALA A O 1
ATOM 1473 N N . LEU A 1 180 ? -6.405 0.505 -15.132 1.00 95.25 180 LEU A N 1
ATOM 1474 C CA . LEU A 1 180 ? -7.381 0.407 -14.044 1.00 95.25 180 LEU A CA 1
ATOM 1475 C C . LEU A 1 180 ? -7.059 1.374 -12.900 1.00 95.25 180 LEU A C 1
ATOM 1477 O O . LEU A 1 180 ? -7.963 2.002 -12.346 1.00 95.25 180 LEU A O 1
ATOM 1481 N N . GLY A 1 181 ? -5.779 1.519 -12.559 1.00 92.62 181 GLY A N 1
ATOM 1482 C CA . GLY A 1 181 ? -5.308 2.435 -11.528 1.00 92.62 181 GLY A CA 1
ATOM 1483 C C . GLY A 1 181 ? -5.568 3.894 -11.891 1.00 92.62 181 GLY A C 1
ATOM 1484 O O . GLY A 1 181 ? -6.067 4.650 -11.058 1.00 92.62 181 GLY A O 1
ATOM 1485 N N . TRP A 1 182 ? -5.293 4.286 -13.135 1.00 93.56 182 TRP A N 1
ATOM 1486 C CA . TRP A 1 182 ? -5.576 5.624 -13.648 1.00 93.56 182 TRP A CA 1
ATOM 1487 C C . TRP A 1 182 ? -7.080 5.904 -13.653 1.00 93.56 182 TRP A C 1
ATOM 1489 O O . TRP A 1 182 ? -7.512 6.933 -13.137 1.00 93.56 182 TRP A O 1
A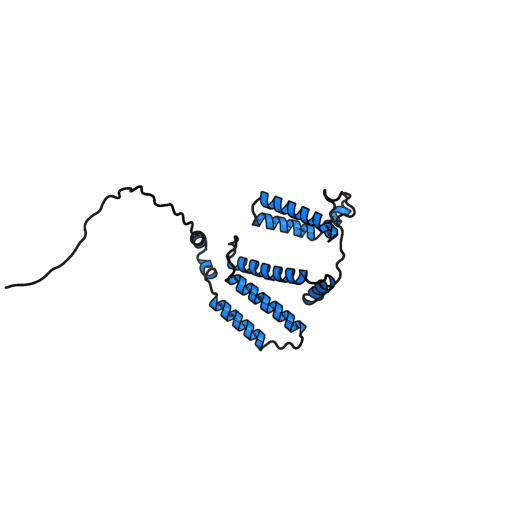TOM 1499 N N . PHE A 1 183 ? -7.892 4.951 -14.123 1.00 93.44 183 PHE A N 1
ATOM 1500 C CA . PHE A 1 183 ? -9.349 5.077 -14.103 1.00 93.44 183 PHE A CA 1
ATOM 1501 C C . PHE A 1 183 ? -9.894 5.254 -12.677 1.00 93.44 183 PHE A C 1
ATOM 1503 O O . PHE A 1 183 ? -10.664 6.178 -12.412 1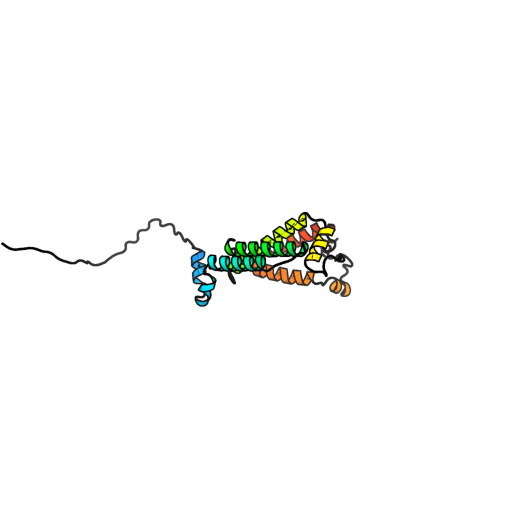.00 93.44 183 PHE A O 1
ATOM 1510 N N . ALA A 1 184 ? -9.453 4.422 -11.728 1.00 91.75 184 ALA A N 1
ATOM 1511 C CA . ALA A 1 184 ? -9.859 4.537 -10.330 1.00 91.75 184 ALA A CA 1
ATOM 1512 C C . ALA A 1 184 ? -9.424 5.877 -9.711 1.00 91.75 184 ALA A C 1
ATOM 1514 O O . ALA A 1 184 ? -10.220 6.530 -9.033 1.00 91.75 184 ALA A O 1
ATOM 1515 N N . LYS A 1 185 ? -8.190 6.327 -9.978 1.00 90.50 185 LYS A N 1
ATOM 1516 C CA . LYS A 1 185 ? -7.692 7.638 -9.532 1.00 90.50 185 LYS A CA 1
ATOM 1517 C C . LYS A 1 185 ? -8.543 8.779 -10.089 1.00 90.50 185 LYS A C 1
ATOM 1519 O O . LYS A 1 185 ? -8.934 9.655 -9.320 1.00 90.50 185 LYS A O 1
ATOM 1524 N N . ALA A 1 186 ? -8.890 8.739 -11.375 1.00 92.75 186 ALA A N 1
ATOM 1525 C CA . ALA A 1 186 ? -9.729 9.751 -12.011 1.00 92.75 186 ALA A CA 1
ATOM 1526 C C . ALA A 1 186 ? -11.125 9.835 -11.367 1.00 92.75 186 ALA A C 1
ATOM 1528 O O . ALA A 1 186 ? -11.618 10.934 -11.101 1.00 92.75 186 ALA A O 1
ATOM 1529 N N . LEU A 1 187 ? -11.735 8.690 -11.031 1.00 91.12 187 LEU A N 1
ATOM 1530 C CA . LEU A 1 187 ? -13.023 8.641 -10.327 1.00 91.12 187 LEU A CA 1
ATOM 1531 C C . LEU A 1 187 ? -12.965 9.211 -8.904 1.00 91.12 187 LEU A C 1
ATOM 1533 O O . LEU A 1 187 ? -13.957 9.767 -8.432 1.00 91.12 187 LEU A O 1
ATOM 1537 N N . ILE A 1 188 ? -11.832 9.057 -8.215 1.00 87.56 188 ILE A N 1
ATOM 1538 C CA . ILE A 1 188 ? -11.640 9.544 -6.844 1.00 87.56 188 ILE A CA 1
ATOM 1539 C C . ILE A 1 188 ? -11.359 11.050 -6.834 1.00 87.56 188 ILE A C 1
ATOM 1541 O O . ILE A 1 188 ? -11.991 11.788 -6.081 1.00 87.56 188 ILE A O 1
ATOM 1545 N N . ILE A 1 189 ? -10.414 11.497 -7.663 1.00 90.19 189 ILE A N 1
ATOM 1546 C CA . ILE A 1 189 ? -9.924 12.881 -7.697 1.00 90.19 189 ILE A CA 1
ATOM 1547 C C . ILE A 1 189 ? -10.959 13.812 -8.333 1.00 90.19 189 ILE A C 1
ATOM 1549 O O . ILE A 1 189 ? -11.147 14.926 -7.855 1.00 90.19 189 ILE A O 1
ATOM 1553 N N . ARG A 1 190 ? -11.647 13.353 -9.390 1.00 90.69 190 ARG A N 1
ATOM 1554 C CA . ARG A 1 190 ? -12.701 14.094 -10.111 1.00 90.69 190 ARG A CA 1
ATOM 1555 C C . ARG A 1 190 ? -12.290 15.486 -10.611 1.00 90.69 190 ARG A C 1
ATOM 1557 O O . ARG A 1 190 ? -13.157 16.307 -10.896 1.00 90.69 190 ARG A O 1
ATOM 1564 N N . ASP A 1 191 ? -10.991 15.723 -10.754 1.00 94.12 191 ASP A N 1
ATOM 1565 C CA . ASP A 1 191 ? -10.408 16.960 -11.265 1.00 94.12 191 ASP A CA 1
ATOM 1566 C C . ASP A 1 191 ? -9.470 16.639 -12.430 1.00 94.12 191 ASP A C 1
ATOM 1568 O O . ASP A 1 191 ? -8.501 15.890 -12.284 1.00 94.12 191 ASP A O 1
ATOM 1572 N N . TYR A 1 192 ? -9.788 17.185 -13.604 1.00 93.50 192 TYR A N 1
ATOM 1573 C CA . TYR A 1 192 ? -9.060 16.905 -14.840 1.00 93.50 192 TYR A CA 1
ATOM 1574 C C . TYR A 1 192 ? -7.624 17.432 -14.785 1.00 93.50 192 TYR A C 1
ATOM 1576 O O . TYR A 1 192 ? -6.695 16.707 -15.135 1.00 93.50 192 TYR A O 1
ATOM 1584 N N . TRP A 1 193 ? -7.427 18.662 -14.306 1.00 96.06 193 TRP A N 1
ATOM 1585 C CA . TRP A 1 193 ? -6.107 19.290 -14.255 1.00 96.06 193 TRP A CA 1
ATOM 1586 C C . TRP A 1 193 ? -5.162 18.531 -13.335 1.00 96.06 193 TRP A C 1
ATOM 1588 O O . TRP A 1 193 ? -4.030 18.235 -13.713 1.00 96.06 193 TRP A O 1
ATOM 1598 N N . PHE A 1 194 ? -5.643 18.149 -12.157 1.00 93.12 194 PHE A N 1
ATOM 1599 C CA . PHE A 1 194 ? -4.861 17.374 -11.211 1.00 93.12 194 PHE A CA 1
ATOM 1600 C C . PHE A 1 194 ? -4.522 15.981 -11.757 1.00 93.12 194 PHE A C 1
ATOM 1602 O O . PHE A 1 194 ? -3.390 15.529 -11.600 1.00 93.12 194 PHE A O 1
ATOM 1609 N N . CYS A 1 195 ? -5.448 15.323 -12.467 1.00 94.44 195 CYS A N 1
ATOM 1610 C CA . CYS A 1 195 ? -5.157 14.044 -13.126 1.00 94.44 195 CYS A CA 1
ATOM 1611 C C . CYS A 1 195 ? -4.049 14.171 -14.185 1.00 94.44 195 CYS A C 1
ATOM 1613 O O . CYS A 1 195 ? -3.188 13.294 -14.266 1.00 94.44 195 CYS A O 1
ATOM 1615 N N . TRP A 1 196 ? -4.026 15.262 -14.958 1.00 94.00 196 TRP A N 1
ATOM 1616 C CA . TRP A 1 196 ? -2.951 15.526 -15.920 1.00 94.00 196 TRP A CA 1
ATOM 1617 C C . TRP A 1 196 ? -1.613 15.793 -15.249 1.00 94.00 196 TRP A C 1
ATOM 1619 O O . TRP A 1 196 ? -0.616 15.201 -15.652 1.00 94.00 196 TRP A O 1
ATOM 1629 N N . ILE A 1 197 ? -1.593 16.623 -14.203 1.00 95.88 197 ILE A N 1
ATOM 1630 C CA . ILE A 1 197 ? -0.373 16.893 -13.431 1.00 95.88 197 ILE A CA 1
ATOM 1631 C C . ILE A 1 197 ? 0.204 15.582 -12.894 1.00 95.88 197 ILE A C 1
ATOM 1633 O O . ILE A 1 197 ? 1.387 15.320 -13.080 1.00 95.88 197 ILE A O 1
ATOM 1637 N N . LEU A 1 198 ? -0.630 14.734 -12.284 1.00 93.25 198 LEU A N 1
ATOM 1638 C CA . LEU A 1 198 ? -0.184 13.434 -11.790 1.00 93.25 198 LEU A CA 1
ATOM 1639 C C . LEU A 1 198 ? 0.338 12.541 -12.915 1.00 93.25 198 LEU A C 1
ATOM 1641 O O . LEU A 1 198 ? 1.380 11.929 -12.733 1.00 93.25 198 LEU A O 1
ATOM 1645 N N . SER A 1 199 ? -0.354 12.479 -14.056 1.00 92.94 199 SER A N 1
ATOM 1646 C CA . SER A 1 199 ? 0.075 11.651 -15.193 1.00 92.94 199 SER A CA 1
ATOM 1647 C C . SER A 1 199 ? 1.456 12.091 -15.687 1.00 92.94 199 SER A C 1
ATOM 1649 O O . SER A 1 199 ? 2.362 11.275 -15.747 1.00 92.94 199 SER A O 1
ATOM 1651 N N . ILE A 1 200 ? 1.668 13.395 -15.889 1.00 92.75 200 ILE A N 1
ATOM 1652 C CA . ILE A 1 200 ? 2.975 13.946 -16.280 1.00 92.75 200 ILE A CA 1
ATOM 1653 C C . ILE A 1 200 ? 4.046 13.661 -15.214 1.00 92.75 200 ILE A C 1
ATOM 1655 O O . ILE A 1 200 ? 5.181 13.344 -15.547 1.00 92.75 200 ILE A O 1
ATOM 1659 N N . MET A 1 201 ? 3.711 13.764 -13.925 1.00 94.06 201 MET A N 1
ATOM 1660 C CA . MET A 1 201 ? 4.660 13.451 -12.852 1.00 94.06 201 MET A CA 1
ATOM 1661 C C . MET A 1 201 ? 5.056 11.969 -12.810 1.00 94.06 201 MET A C 1
ATOM 1663 O O . MET A 1 201 ? 6.193 11.684 -12.441 1.00 94.06 201 MET A O 1
ATOM 1667 N N . PHE A 1 202 ? 4.152 11.044 -13.157 1.00 90.62 202 PHE A N 1
ATOM 1668 C CA . PHE A 1 202 ? 4.481 9.618 -13.274 1.00 90.62 202 PHE A CA 1
ATOM 1669 C C . PHE A 1 202 ? 5.470 9.380 -14.419 1.00 90.62 202 PHE A C 1
ATOM 1671 O O . PHE A 1 202 ? 6.512 8.784 -14.171 1.00 90.62 202 PHE A O 1
ATOM 1678 N N . GLU A 1 203 ? 5.228 9.967 -15.591 1.00 90.19 203 GLU A N 1
ATOM 1679 C CA . GLU A 1 203 ? 6.146 9.889 -16.742 1.00 90.19 203 GLU A CA 1
ATOM 1680 C C . GLU A 1 203 ? 7.541 10.435 -16.387 1.00 90.19 203 GLU A C 1
ATOM 1682 O O . GLU A 1 203 ? 8.564 9.799 -16.623 1.00 90.19 203 GLU A O 1
ATOM 1687 N N . LEU A 1 204 ? 7.608 11.598 -15.723 1.00 91.06 204 LEU A N 1
ATOM 1688 C CA . LEU A 1 204 ? 8.885 12.165 -15.272 1.00 91.06 204 LEU A CA 1
ATOM 1689 C C . LEU A 1 204 ? 9.594 11.269 -14.249 1.00 91.06 204 LEU A C 1
ATOM 1691 O O . LEU A 1 204 ? 10.825 11.213 -14.227 1.00 91.06 204 LEU A O 1
ATOM 1695 N N . MET A 1 205 ? 8.838 10.590 -13.383 1.00 90.88 205 MET A N 1
ATOM 1696 C CA . MET A 1 205 ? 9.394 9.656 -12.409 1.00 90.88 205 MET A CA 1
ATOM 1697 C C . MET A 1 205 ? 9.979 8.428 -13.109 1.00 90.88 205 MET A C 1
ATOM 1699 O O . MET A 1 205 ? 11.113 8.065 -12.804 1.00 90.88 205 MET A O 1
ATOM 1703 N N . GLU A 1 206 ? 9.258 7.840 -14.060 1.00 88.88 206 GLU A N 1
ATOM 1704 C CA . GLU A 1 206 ? 9.708 6.696 -14.861 1.00 88.88 206 GLU A CA 1
ATOM 1705 C C . GLU A 1 206 ? 10.965 7.047 -15.659 1.00 88.88 206 GLU A C 1
ATOM 1707 O O . GLU A 1 206 ? 12.006 6.409 -15.467 1.00 88.88 206 GLU A O 1
ATOM 1712 N N . TYR A 1 207 ? 10.939 8.162 -16.395 1.00 88.31 207 TYR A N 1
ATOM 1713 C CA . TYR A 1 207 ? 12.104 8.671 -17.117 1.00 88.31 207 TYR A CA 1
ATOM 1714 C C . TYR A 1 207 ? 13.302 8.923 -16.191 1.00 88.31 207 TYR A C 1
ATOM 1716 O O . TYR A 1 207 ? 14.446 8.618 -16.533 1.00 88.31 207 TYR A O 1
ATOM 1724 N N . SER A 1 208 ? 13.068 9.456 -14.985 1.00 90.50 208 SER A N 1
ATOM 1725 C CA . SER A 1 208 ? 14.147 9.683 -14.021 1.00 90.50 208 SER A CA 1
ATOM 1726 C C . SER A 1 208 ? 14.696 8.385 -13.423 1.00 90.50 208 SER A C 1
ATOM 1728 O O . SER A 1 208 ? 15.884 8.330 -13.128 1.00 90.50 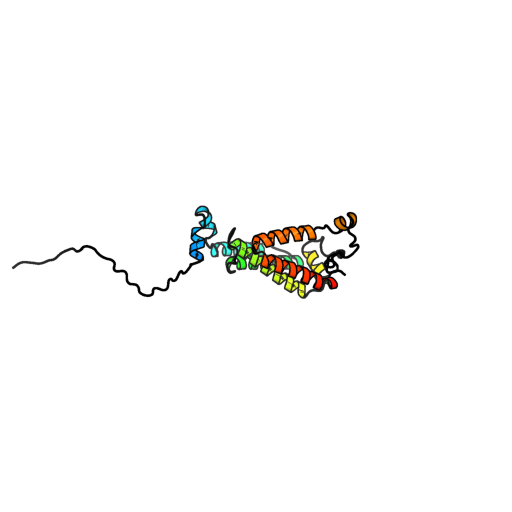208 SER A O 1
ATOM 1730 N N . LEU A 1 209 ? 13.881 7.337 -13.261 1.00 89.94 209 LEU A N 1
ATOM 1731 C CA . LEU A 1 209 ? 14.246 6.090 -12.578 1.00 89.94 209 LEU A CA 1
ATOM 1732 C C . LEU A 1 209 ? 14.629 4.942 -13.525 1.00 89.94 209 LEU A C 1
ATOM 1734 O O . LEU A 1 209 ? 15.073 3.899 -13.041 1.00 89.94 209 LEU A O 1
ATOM 1738 N N . GLN A 1 210 ? 14.550 5.127 -14.845 1.00 87.88 210 GLN A N 1
ATOM 1739 C CA . GLN A 1 210 ? 14.930 4.117 -15.849 1.00 87.88 210 GLN A CA 1
ATOM 1740 C C . GLN A 1 210 ? 16.359 3.568 -15.679 1.00 87.88 210 GLN A C 1
ATOM 1742 O O . GLN A 1 210 ? 16.635 2.407 -15.968 1.00 87.88 210 GLN A O 1
ATOM 1747 N N . HIS A 1 211 ? 17.281 4.378 -15.148 1.00 87.31 211 HIS A N 1
ATOM 1748 C CA . HIS A 1 211 ? 18.662 3.959 -14.892 1.00 87.31 211 HIS A CA 1
ATOM 1749 C C . HIS A 1 211 ? 18.800 3.077 -13.640 1.00 87.31 211 HIS A C 1
ATOM 1751 O O . HIS A 1 211 ? 19.785 2.351 -13.498 1.00 87.31 211 HIS A O 1
ATOM 1757 N N . HIS A 1 212 ? 17.824 3.134 -12.729 1.00 88.94 212 HIS A N 1
ATOM 1758 C CA . HIS A 1 212 ? 17.748 2.2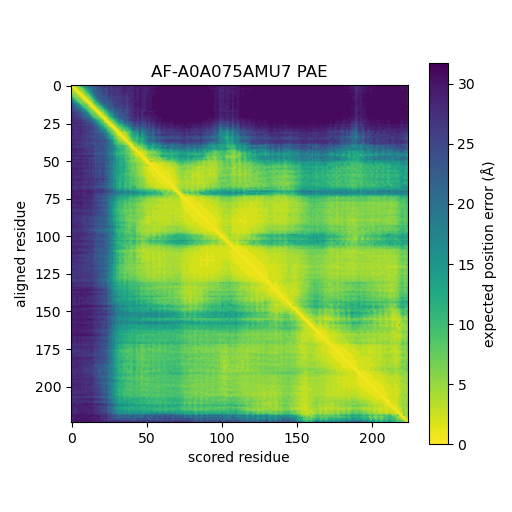57 -11.565 1.00 88.94 212 HIS A CA 1
ATOM 1759 C C . HIS A 1 212 ? 17.038 0.941 -11.892 1.00 88.94 212 HIS A C 1
ATOM 1761 O O . HIS A 1 212 ? 17.482 -0.112 -11.430 1.00 88.94 212 HIS A O 1
ATOM 1767 N N . LEU A 1 213 ? 15.942 0.994 -12.658 1.00 87.56 213 LEU A N 1
ATOM 1768 C CA . LEU A 1 213 ? 15.189 -0.178 -13.099 1.00 87.56 213 LEU A CA 1
ATOM 1769 C C . LEU A 1 213 ? 14.968 -0.131 -14.621 1.00 87.56 213 LEU A C 1
ATOM 1771 O O . LEU A 1 213 ? 14.234 0.742 -15.082 1.00 87.56 213 LEU A O 1
ATOM 1775 N N . PRO A 1 214 ? 15.476 -1.119 -15.387 1.00 86.81 214 PRO A N 1
ATOM 1776 C CA . PRO A 1 214 ? 15.289 -1.162 -16.841 1.00 86.81 214 PRO A CA 1
ATOM 1777 C C . PRO A 1 214 ? 13.819 -1.350 -17.246 1.00 86.81 214 PRO A C 1
ATOM 1779 O O . PRO A 1 214 ? 13.457 -1.067 -18.379 1.00 86.81 214 PRO A O 1
ATOM 1782 N N . ASN A 1 215 ? 12.961 -1.787 -16.320 1.00 87.19 215 ASN A N 1
ATOM 1783 C CA . ASN A 1 215 ? 11.520 -1.909 -16.535 1.00 87.19 215 ASN A CA 1
ATOM 1784 C C . ASN A 1 215 ? 10.821 -0.568 -16.794 1.00 87.19 215 ASN A C 1
ATOM 1786 O O . ASN A 1 215 ? 9.722 -0.586 -17.325 1.00 87.19 215 ASN A O 1
ATOM 1790 N N . PHE A 1 216 ? 11.413 0.562 -16.397 1.00 87.38 216 PHE A N 1
ATOM 1791 C CA . PHE A 1 216 ? 10.862 1.889 -16.696 1.00 87.38 216 PHE A CA 1
ATOM 1792 C C . PHE A 1 216 ? 11.384 2.461 -18.015 1.00 87.38 216 PHE A C 1
ATOM 1794 O O . PHE A 1 216 ? 11.055 3.587 -18.355 1.00 87.38 216 PHE A O 1
ATOM 1801 N N . ALA A 1 217 ? 12.228 1.714 -18.734 1.00 86.12 217 ALA A N 1
ATOM 1802 C CA . ALA A 1 217 ? 12.625 2.093 -20.074 1.00 86.12 217 ALA A CA 1
ATOM 1803 C C . ALA A 1 217 ? 11.551 1.620 -21.064 1.00 86.12 217 ALA A C 1
ATOM 1805 O O . ALA A 1 217 ? 11.367 0.407 -21.203 1.00 86.12 217 ALA A O 1
ATOM 1806 N N . GLU A 1 218 ? 10.876 2.535 -21.762 1.00 83.62 218 GLU A N 1
ATOM 1807 C CA . GLU A 1 218 ? 9.720 2.254 -22.628 1.00 83.62 218 GLU A CA 1
ATOM 1808 C C . GLU A 1 218 ? 9.892 2.758 -24.073 1.00 83.62 218 GLU A C 1
ATOM 1810 O O . GLU A 1 218 ? 10.618 3.694 -24.357 1.00 83.62 218 GLU A O 1
ATOM 1815 N N . CYS A 1 219 ? 9.206 2.156 -25.045 1.00 81.25 219 CYS A N 1
ATOM 1816 C CA . CYS A 1 219 ? 9.289 2.560 -26.458 1.00 81.25 219 CYS A CA 1
ATOM 1817 C C . CYS A 1 219 ? 8.404 3.777 -26.799 1.00 81.25 219 CYS A C 1
ATOM 1819 O O . CYS A 1 219 ? 7.564 3.704 -27.703 1.00 81.25 219 CYS A O 1
ATOM 1821 N N . TRP A 1 220 ? 8.553 4.876 -26.060 1.00 75.88 220 TRP A N 1
ATOM 1822 C CA . TRP A 1 220 ? 7.711 6.068 -26.184 1.00 75.88 220 TRP A CA 1
ATOM 1823 C C . TRP A 1 220 ? 8.487 7.286 -26.722 1.00 75.88 220 TRP A C 1
ATOM 1825 O O . TRP A 1 220 ? 9.522 7.135 -27.375 1.00 75.88 220 TRP A O 1
ATOM 1835 N N . TRP A 1 221 ? 7.954 8.502 -26.560 1.00 72.62 221 TRP A N 1
ATOM 1836 C CA . TRP A 1 221 ? 8.548 9.725 -27.131 1.00 72.62 221 TRP A CA 1
ATOM 1837 C C . TRP A 1 221 ? 9.810 10.211 -26.404 1.00 72.62 221 TRP A C 1
ATOM 1839 O O . TRP A 1 221 ? 10.508 11.082 -26.920 1.00 72.62 221 TRP A O 1
ATOM 1849 N N . ASP A 1 222 ? 10.095 9.675 -25.225 1.00 64.81 222 ASP A N 1
ATOM 1850 C CA . ASP A 1 222 ? 11.189 10.053 -24.331 1.00 64.81 222 ASP A CA 1
ATOM 1851 C C . ASP A 1 222 ? 12.419 9.127 -24.434 1.00 64.81 222 ASP A C 1
ATOM 1853 O O . ASP A 1 222 ? 13.418 9.358 -23.757 1.00 64.81 222 ASP A O 1
ATOM 1857 N N . HIS A 1 223 ? 12.388 8.136 -25.333 1.00 64.31 223 HIS A N 1
ATOM 1858 C CA . HIS A 1 223 ? 13.425 7.108 -25.504 1.00 64.31 223 HIS A CA 1
ATOM 1859 C C . HIS A 1 223 ? 14.285 7.234 -26.781 1.00 64.31 223 HIS A C 1
ATOM 1861 O O . HIS A 1 223 ? 14.698 6.229 -27.366 1.00 64.31 223 HIS A O 1
ATOM 1867 N N . VAL A 1 224 ? 14.578 8.467 -27.213 1.00 56.62 224 VAL A N 1
ATOM 1868 C CA . VAL A 1 224 ? 15.444 8.770 -28.378 1.00 56.62 224 VAL A CA 1
ATOM 1869 C C . VAL A 1 224 ? 16.892 9.028 -27.974 1.00 56.62 224 VAL A C 1
ATOM 1871 O O . VAL A 1 224 ? 17.113 9.867 -27.074 1.00 56.62 224 VAL A O 1
#

InterPro domains:
  IPR004277 Phosphatidyl serine synthase [PF03034] (106-224)

Nearest PDB structures (foldseek):
  9b4f-assembly1_B  TM=7.862E-01  e=3.803E-10  Homo sapiens
  9b4e-assembly1_B  TM=6.889E-01  e=1.613E-09  Homo sapiens
  9b4g-assembly1_B  TM=6.823E-01  e=2.562E-09  Homo sapiens

Radius of gyration: 31.43 Å; Cα contacts (8 Å, |Δi|>4): 101; chains: 1; bounding box: 83×69×98 Å

Foldseek 3Di:
DDDDDDDDDDDDDDDDDDDDPDDDPPPPPVVVVVVVVVPDDPVCVVVVDDPPVVVVVVLVVVVVVCVVPDDDPDPLVVVVVVLVSVLVVQLVVQLRPPDFDPDCPPHSSVVSSVVSVVVSVVVVVVVCVPDDPQVSQVVVCSVPVVTSDDDDADAQQPPLDPDPVNVVVNDDPVVVVVVVVLVVVCVVVVDPVVSVVVVVVVLVVLLVCCVVGNNSHHSDPSND